Protein AF-A0A147FAL3-F1 (afdb_monomer_lite)

Structure (mmCIF, N/CA/C/O backbone):
data_AF-A0A147FAL3-F1
#
_entry.id   AF-A0A147FAL3-F1
#
loop_
_atom_site.group_PDB
_atom_site.id
_atom_site.type_symbol
_atom_site.label_atom_id
_atom_site.label_alt_id
_atom_site.label_comp_id
_atom_site.label_asym_id
_atom_site.label_entity_id
_atom_site.label_seq_id
_atom_site.pdbx_PDB_ins_code
_atom_site.Cartn_x
_atom_site.Cartn_y
_atom_site.Cartn_z
_atom_site.occupancy
_atom_site.B_iso_or_equiv
_atom_site.auth_seq_id
_atom_site.auth_comp_id
_atom_site.auth_asym_id
_atom_site.auth_atom_id
_atom_site.pdbx_PDB_model_num
ATOM 1 N N . MET A 1 1 ? 2.968 29.661 41.374 1.00 37.44 1 MET A N 1
ATOM 2 C CA . MET A 1 1 ? 2.189 28.438 41.659 1.00 37.44 1 MET A CA 1
ATOM 3 C C . MET A 1 1 ? 1.220 28.245 40.503 1.00 37.44 1 MET A C 1
ATOM 5 O O . MET A 1 1 ? 0.178 28.883 40.495 1.00 37.44 1 MET A O 1
ATOM 9 N N . SER A 1 2 ? 1.614 27.472 39.489 1.00 42.25 2 SER A N 1
ATOM 10 C CA . SER A 1 2 ? 0.770 27.148 38.329 1.00 42.25 2 SER A CA 1
ATOM 11 C C . SER A 1 2 ? 0.119 25.789 38.561 1.00 42.25 2 SER A C 1
ATOM 13 O O . SER A 1 2 ? 0.824 24.819 38.827 1.00 42.25 2 SER A O 1
ATOM 15 N N . GLY A 1 3 ? -1.213 25.738 38.516 1.00 45.78 3 GLY A N 1
ATOM 16 C CA . GLY A 1 3 ? -1.976 24.487 38.520 1.00 45.78 3 GLY A CA 1
ATOM 17 C C . GLY A 1 3 ? -1.937 23.784 37.153 1.00 45.78 3 GLY A C 1
ATOM 18 O O . GLY A 1 3 ? -1.545 24.408 36.164 1.00 45.78 3 GLY A O 1
ATOM 19 N N . PRO A 1 4 ? -2.323 22.498 37.081 1.00 49.12 4 PRO A N 1
ATOM 20 C CA . PRO A 1 4 ? -2.251 21.713 35.851 1.00 49.12 4 PRO A CA 1
ATOM 21 C C . PRO A 1 4 ? -3.389 22.080 34.877 1.00 49.12 4 PRO A C 1
ATOM 23 O O . PRO A 1 4 ? -4.494 22.398 35.328 1.00 49.12 4 PRO A O 1
ATOM 26 N N . PRO A 1 5 ? -3.171 22.020 33.549 1.00 47.59 5 PRO A N 1
ATOM 27 C CA . PRO A 1 5 ? -4.240 22.228 32.582 1.00 47.59 5 PRO A CA 1
ATOM 28 C C . PRO A 1 5 ? -5.211 21.039 32.559 1.00 47.59 5 PRO A C 1
ATOM 30 O O . PRO A 1 5 ? -4.826 19.870 32.587 1.00 47.59 5 PRO A O 1
ATOM 33 N N . CYS A 1 6 ? -6.496 21.382 32.530 1.00 42.94 6 CYS A N 1
ATOM 34 C CA . CYS A 1 6 ? -7.632 20.473 32.485 1.00 42.94 6 CYS A CA 1
ATOM 35 C C . CYS A 1 6 ? -7.632 19.622 31.205 1.00 42.94 6 CYS A C 1
ATOM 37 O O . CYS A 1 6 ? -7.430 20.137 30.108 1.00 42.94 6 CYS A O 1
ATOM 39 N N . ARG A 1 7 ? -7.926 18.325 31.359 1.00 42.19 7 ARG A N 1
ATOM 40 C CA . ARG A 1 7 ? -8.234 17.390 30.266 1.00 42.19 7 ARG A CA 1
ATOM 41 C C . ARG A 1 7 ? -9.482 17.872 29.517 1.00 42.19 7 ARG A C 1
ATOM 43 O O . ARG A 1 7 ? -10.534 18.019 30.135 1.00 42.19 7 ARG A O 1
ATOM 50 N N . GLN A 1 8 ? -9.379 18.092 28.208 1.00 48.28 8 GLN A N 1
ATOM 51 C CA . GLN A 1 8 ? -10.556 18.230 27.348 1.00 48.28 8 GLN A CA 1
ATOM 52 C C . GLN A 1 8 ? -11.118 16.834 27.022 1.00 48.28 8 GLN A C 1
ATOM 54 O O . GLN A 1 8 ? -10.337 15.938 26.702 1.00 48.28 8 GLN A O 1
ATOM 59 N N . PRO A 1 9 ? -12.440 16.615 27.120 1.00 45.94 9 PRO A N 1
ATOM 60 C CA . PRO A 1 9 ? -13.066 15.369 26.694 1.00 45.94 9 PRO A CA 1
ATOM 61 C C . PRO A 1 9 ? -13.186 15.290 25.164 1.00 45.94 9 PRO A C 1
ATOM 63 O O . PRO A 1 9 ? -13.422 16.292 24.490 1.00 45.94 9 PRO A O 1
ATOM 66 N N . VAL A 1 10 ? -13.038 14.072 24.641 1.00 45.69 10 VAL A N 1
ATOM 67 C CA . VAL A 1 10 ? -13.215 13.711 23.226 1.00 45.69 10 VAL A CA 1
ATOM 68 C C . VAL A 1 10 ? -14.693 13.899 22.824 1.00 45.69 10 VAL A C 1
ATOM 70 O O . VAL A 1 10 ? -15.567 13.536 23.616 1.00 45.69 10 VAL A O 1
ATOM 73 N N . PRO A 1 11 ? -15.012 14.456 21.637 1.00 40.62 11 PRO A N 1
ATOM 74 C CA . PRO A 1 11 ? -16.393 14.686 21.206 1.00 40.62 11 PRO A CA 1
ATOM 75 C C . PRO A 1 11 ? -17.197 13.384 21.061 1.00 40.62 11 PRO A C 1
ATOM 77 O O . PRO A 1 11 ? -16.812 12.466 20.341 1.00 40.62 11 PRO A O 1
ATOM 80 N N . THR A 1 12 ? -18.349 13.322 21.726 1.00 41.34 12 THR A N 1
ATOM 81 C CA . THR A 1 12 ? -19.216 12.142 21.899 1.00 41.34 12 THR A CA 1
ATOM 82 C C . THR A 1 12 ? -20.063 11.762 20.674 1.00 41.34 12 THR A C 1
ATOM 84 O O . THR A 1 12 ? -20.896 10.859 20.761 1.00 41.34 12 THR A O 1
ATOM 87 N N . ASP A 1 13 ? -19.877 12.416 19.527 1.00 42.59 13 ASP A N 1
ATOM 88 C CA . ASP A 1 13 ? -20.778 12.273 18.374 1.00 42.59 13 ASP A CA 1
ATOM 89 C C . ASP A 1 13 ? -20.509 11.034 17.495 1.00 42.59 13 ASP A C 1
ATOM 91 O O . ASP A 1 13 ? -21.301 10.732 16.602 1.00 42.59 13 ASP A O 1
ATOM 95 N N . LEU A 1 14 ? -19.467 10.243 17.786 1.00 39.78 14 LEU A N 1
ATOM 96 C CA . LEU A 1 14 ? -19.170 8.989 17.070 1.00 39.78 14 LEU A CA 1
ATOM 97 C C . LEU A 1 14 ? -19.828 7.734 17.678 1.00 39.78 14 LEU A C 1
ATOM 99 O O . LEU A 1 14 ? -19.883 6.695 17.027 1.00 39.78 14 LEU A O 1
ATOM 103 N N . LEU A 1 15 ? -20.397 7.812 18.887 1.00 40.00 15 LEU A N 1
ATOM 104 C CA . LEU A 1 15 ? -20.911 6.634 19.611 1.00 40.00 15 LEU A CA 1
ATOM 105 C C . LEU A 1 15 ? -22.407 6.341 19.389 1.00 40.00 15 LEU A C 1
ATOM 107 O O . LEU A 1 15 ? -22.933 5.376 19.935 1.00 40.00 15 LEU A O 1
ATOM 111 N N . ARG A 1 16 ? -23.128 7.141 18.589 1.00 38.47 16 ARG A N 1
ATOM 112 C CA . ARG A 1 16 ? -24.607 7.090 18.525 1.00 38.47 16 ARG A CA 1
ATOM 113 C C . ARG A 1 16 ? -25.205 6.314 17.338 1.00 38.47 16 ARG A C 1
ATOM 115 O O . ARG A 1 16 ? -26.412 6.378 17.123 1.00 38.47 16 ARG A O 1
ATOM 122 N N . ARG A 1 17 ? -24.411 5.573 16.557 1.00 38.06 17 ARG A N 1
ATOM 123 C CA . ARG A 1 17 ? -24.924 4.754 15.431 1.00 38.06 17 ARG A CA 1
ATOM 124 C C . ARG A 1 17 ? -24.872 3.236 15.645 1.00 38.06 17 ARG A C 1
ATOM 126 O O . ARG A 1 17 ? -25.283 2.507 14.752 1.00 38.06 17 ARG A O 1
ATOM 133 N N . ALA A 1 18 ? -24.447 2.761 16.817 1.00 35.47 18 ALA A N 1
ATOM 134 C CA . ALA A 1 18 ? -24.299 1.327 17.095 1.00 35.47 18 ALA A CA 1
ATOM 135 C C . ALA A 1 18 ? -25.574 0.616 17.611 1.00 35.47 18 ALA A C 1
ATOM 137 O O . ALA A 1 18 ? -25.603 -0.609 17.664 1.00 35.47 18 ALA A O 1
ATOM 138 N N . ASP A 1 19 ? -26.644 1.344 17.943 1.00 32.47 19 ASP A N 1
ATOM 139 C CA . ASP A 1 19 ? -27.854 0.774 18.559 1.00 32.47 19 ASP A CA 1
ATOM 140 C C . ASP A 1 19 ? -29.055 0.748 17.599 1.00 32.47 19 ASP A C 1
ATOM 142 O O . ASP A 1 19 ? -29.998 1.520 17.756 1.00 32.47 19 ASP A O 1
ATOM 146 N N . ALA A 1 20 ? -29.042 -0.135 16.594 1.00 32.31 20 ALA A N 1
ATOM 147 C CA . ALA A 1 20 ? -30.273 -0.676 15.994 1.00 32.31 20 ALA A CA 1
ATOM 148 C C . ALA A 1 20 ? -29.976 -1.761 14.946 1.00 32.31 20 ALA A C 1
ATOM 150 O O . ALA A 1 20 ? -29.688 -1.436 13.799 1.00 32.31 20 ALA A O 1
ATOM 151 N N . ALA A 1 21 ? -30.119 -3.037 15.328 1.00 32.16 21 ALA A N 1
ATOM 152 C CA . ALA A 1 21 ? -30.845 -4.080 14.576 1.00 32.16 21 ALA A CA 1
ATOM 153 C C . ALA A 1 21 ? -30.416 -5.485 15.035 1.00 32.16 21 ALA A C 1
ATOM 155 O O . ALA A 1 21 ? -29.628 -6.172 14.392 1.00 32.16 21 ALA A O 1
ATOM 156 N N . ALA A 1 22 ? -30.990 -5.940 16.146 1.00 32.53 22 ALA A N 1
ATOM 157 C CA . ALA A 1 22 ? -30.979 -7.342 16.532 1.00 32.53 22 ALA A CA 1
ATOM 158 C C . ALA A 1 22 ? -32.313 -7.987 16.131 1.00 32.53 22 ALA A C 1
ATOM 160 O O . ALA A 1 22 ? -33.289 -7.791 16.844 1.00 32.53 22 ALA A O 1
ATOM 161 N N . VAL A 1 23 ? -32.357 -8.769 15.042 1.00 32.28 23 VAL A N 1
ATOM 162 C CA . VAL A 1 23 ? -33.305 -9.894 14.862 1.00 32.28 23 VAL A CA 1
ATOM 163 C C . VAL A 1 23 ? -32.680 -10.943 13.925 1.00 32.28 23 VAL A C 1
ATOM 165 O O . VAL A 1 23 ? -32.473 -10.694 12.742 1.00 32.28 23 VAL A O 1
ATOM 168 N N . MET A 1 24 ? -32.402 -12.130 14.470 1.00 37.41 24 MET A N 1
ATOM 169 C CA . MET A 1 24 ? -32.007 -13.355 13.752 1.00 37.41 24 MET A CA 1
ATOM 170 C C . MET A 1 24 ? -33.227 -14.064 13.129 1.00 37.41 24 MET A C 1
ATOM 172 O O . MET A 1 24 ? -34.345 -13.905 13.623 1.00 37.41 24 MET A O 1
ATOM 176 N N . PRO A 1 25 ? -33.013 -14.970 12.155 1.00 34.16 25 PRO A N 1
ATOM 177 C CA . PRO A 1 25 ? -33.127 -16.386 12.516 1.00 34.16 25 PRO A CA 1
ATOM 178 C C . PRO A 1 25 ? -32.028 -17.298 11.939 1.00 34.16 25 PRO A C 1
ATOM 180 O O . PRO A 1 25 ? -31.402 -17.035 10.918 1.00 34.16 25 PRO A O 1
ATOM 183 N N . GLN A 1 26 ? -31.831 -18.408 12.654 1.00 35.19 26 GLN A N 1
ATOM 184 C CA . GLN A 1 26 ? -30.850 -19.471 12.433 1.00 35.19 26 GLN A CA 1
ATOM 185 C C . GLN A 1 26 ? -31.167 -20.327 11.195 1.00 35.19 26 GLN A C 1
ATOM 187 O O . GLN A 1 26 ? -32.328 -20.657 10.958 1.00 35.19 26 GLN A O 1
ATOM 192 N N . SER A 1 27 ? -30.134 -20.848 10.522 1.00 31.28 27 SER A N 1
ATOM 193 C CA . SER A 1 27 ? -30.222 -22.182 9.913 1.00 31.28 27 SER A CA 1
ATOM 194 C C . SER A 1 27 ? -28.868 -22.895 9.874 1.00 31.28 27 SER A C 1
ATOM 196 O O . SER A 1 27 ? -27.833 -22.310 9.565 1.00 31.28 27 SER A O 1
ATOM 198 N N . ARG A 1 28 ? -28.913 -24.175 10.253 1.00 36.97 28 ARG A N 1
ATOM 199 C CA . ARG A 1 28 ? -27.807 -25.129 10.400 1.00 36.97 28 ARG A CA 1
ATOM 200 C C . ARG A 1 28 ? -27.452 -25.753 9.048 1.00 36.97 28 ARG A C 1
ATOM 202 O O . ARG A 1 28 ? -28.347 -26.098 8.284 1.00 36.97 28 ARG A O 1
ATOM 209 N N . GLY A 1 29 ? -26.167 -26.015 8.818 1.00 29.78 29 GLY A N 1
ATOM 210 C CA . GLY A 1 29 ? -25.695 -26.797 7.675 1.00 29.78 29 GLY A CA 1
ATOM 211 C C . GLY A 1 29 ? -24.213 -27.134 7.789 1.00 29.78 29 GLY A C 1
ATOM 212 O O . GLY A 1 29 ? -23.361 -26.343 7.410 1.00 29.78 29 GLY A O 1
ATOM 213 N N . ASP A 1 30 ? -23.952 -28.304 8.361 1.00 32.75 30 ASP A N 1
ATOM 214 C CA . ASP A 1 30 ? -22.663 -28.971 8.541 1.00 32.75 30 ASP A CA 1
ATOM 215 C C . ASP A 1 30 ? -21.928 -29.220 7.206 1.00 32.75 30 ASP A C 1
ATOM 217 O O . ASP A 1 30 ? -22.547 -29.467 6.171 1.00 32.75 30 ASP A O 1
ATOM 221 N N . GLY A 1 31 ? -20.595 -29.163 7.227 1.00 28.88 31 GLY A N 1
ATOM 222 C CA . GLY A 1 31 ? -19.774 -29.259 6.018 1.00 28.88 31 GLY A CA 1
ATOM 223 C C . GLY A 1 31 ? -18.287 -29.012 6.244 1.00 28.88 31 GLY A C 1
ATOM 224 O O . GLY A 1 31 ? -17.648 -28.271 5.501 1.00 28.88 31 GLY A O 1
ATOM 225 N N . ARG A 1 32 ? -17.727 -29.627 7.287 1.00 39.56 32 ARG A N 1
ATOM 226 C CA . ARG A 1 32 ? -16.304 -29.599 7.649 1.00 39.56 32 ARG A CA 1
ATOM 227 C C . ARG A 1 32 ? -15.414 -30.094 6.493 1.00 39.56 32 ARG A C 1
ATOM 229 O O . ARG A 1 32 ? -15.090 -31.275 6.409 1.00 39.56 32 ARG A O 1
ATOM 236 N N . ARG A 1 33 ? -14.943 -29.190 5.628 1.00 32.00 33 ARG A N 1
ATOM 237 C CA . ARG A 1 33 ? -13.776 -29.416 4.757 1.00 32.00 33 ARG A CA 1
ATOM 238 C C . ARG A 1 33 ? -12.624 -28.547 5.238 1.00 32.00 33 ARG A C 1
ATOM 240 O O . ARG A 1 33 ? -12.529 -27.373 4.903 1.00 32.00 33 ARG A O 1
ATOM 247 N N . ARG A 1 34 ? -11.732 -29.165 6.017 1.00 34.72 34 ARG A N 1
ATOM 248 C CA . ARG A 1 34 ? -10.379 -28.660 6.269 1.00 34.72 34 ARG A CA 1
ATOM 249 C C . ARG A 1 34 ? -9.674 -28.517 4.916 1.00 34.72 34 ARG A C 1
ATOM 251 O O . ARG A 1 34 ? -9.207 -29.516 4.369 1.00 34.72 34 ARG A O 1
ATOM 258 N N . ARG A 1 35 ? -9.632 -27.306 4.353 1.00 30.72 35 ARG A N 1
ATOM 259 C CA . ARG A 1 35 ? -8.620 -26.986 3.343 1.00 30.72 35 ARG A CA 1
ATOM 260 C C . ARG A 1 35 ? -7.293 -26.871 4.074 1.00 30.72 35 ARG A C 1
ATOM 262 O O . ARG A 1 35 ? -7.197 -26.184 5.086 1.00 30.72 35 ARG A O 1
ATOM 269 N N . ARG A 1 36 ? -6.324 -27.639 3.586 1.00 27.97 36 ARG A N 1
ATOM 270 C CA . ARG A 1 36 ? -4.923 -27.542 3.972 1.00 27.97 36 ARG A CA 1
ATOM 271 C C . ARG A 1 36 ? -4.484 -26.096 3.756 1.00 27.97 36 ARG A C 1
ATOM 273 O O . ARG A 1 36 ? -4.706 -25.558 2.676 1.00 27.97 36 ARG A O 1
ATOM 280 N N . ILE A 1 37 ? -3.928 -25.495 4.799 1.00 37.22 37 ILE A N 1
ATOM 281 C CA . ILE A 1 37 ? -3.084 -24.315 4.676 1.00 37.22 37 ILE A CA 1
ATOM 282 C C . ILE A 1 37 ? -1.749 -24.885 4.203 1.00 37.22 37 ILE A C 1
ATOM 284 O O . ILE A 1 37 ? -1.068 -25.568 4.969 1.00 37.22 37 ILE A O 1
ATOM 288 N N . ASP A 1 38 ? -1.472 -24.757 2.908 1.00 35.03 38 ASP A N 1
ATOM 289 C CA . ASP A 1 38 ? -0.139 -25.030 2.382 1.00 35.03 38 ASP A CA 1
ATOM 290 C C . ASP A 1 38 ? 0.802 -23.956 2.938 1.00 35.03 38 ASP A C 1
ATOM 292 O O . ASP A 1 38 ? 0.487 -22.767 2.909 1.00 35.03 38 ASP A O 1
ATOM 296 N N . GLY A 1 39 ? 1.919 -24.408 3.510 1.00 36.88 39 GLY A N 1
ATOM 297 C CA . GLY A 1 39 ? 2.937 -23.567 4.124 1.00 36.88 39 GLY A CA 1
ATOM 298 C C . GLY A 1 39 ? 3.644 -22.698 3.091 1.00 36.88 39 GLY A C 1
ATOM 299 O O . GLY A 1 39 ? 4.605 -23.136 2.461 1.00 36.88 39 GLY A O 1
ATOM 300 N N . GLY A 1 40 ? 3.160 -21.468 2.949 1.00 27.25 40 GLY A N 1
ATOM 301 C CA . GLY A 1 40 ? 3.946 -20.342 2.469 1.00 27.25 40 GLY A CA 1
ATOM 302 C C . GLY A 1 40 ? 4.757 -19.764 3.624 1.00 27.25 40 GLY A C 1
ATOM 303 O O . GLY A 1 40 ? 4.343 -19.845 4.778 1.00 27.25 40 GLY A O 1
ATOM 304 N N . VAL A 1 41 ? 5.932 -19.233 3.302 1.00 32.34 41 VAL A N 1
ATOM 305 C CA . VAL A 1 41 ? 6.763 -18.397 4.177 1.00 32.34 41 VAL A CA 1
ATOM 306 C C . VAL A 1 41 ? 5.863 -17.440 4.969 1.00 32.34 41 VAL A C 1
ATOM 308 O O . VAL A 1 41 ? 4.984 -16.831 4.364 1.00 32.34 41 VAL A O 1
ATOM 311 N N . GLU A 1 42 ? 6.049 -17.347 6.293 1.00 32.09 42 GLU A N 1
ATOM 312 C CA . GLU A 1 42 ? 5.351 -16.361 7.133 1.00 32.09 42 GLU A CA 1
ATOM 313 C C . GLU A 1 42 ? 5.445 -14.997 6.431 1.00 32.09 42 GLU A C 1
ATOM 315 O O . GLU A 1 42 ? 6.567 -14.514 6.236 1.00 32.09 42 GLU A O 1
ATOM 320 N N . PRO A 1 43 ? 4.328 -14.409 5.961 1.00 39.59 43 PRO A N 1
ATOM 321 C CA . PRO A 1 43 ? 4.387 -13.089 5.367 1.00 39.59 43 PRO A CA 1
ATOM 322 C C . PRO A 1 43 ? 4.916 -12.164 6.455 1.00 39.59 43 PRO A C 1
ATOM 324 O O . PRO A 1 43 ? 4.342 -12.113 7.541 1.00 39.59 43 PRO A O 1
ATOM 327 N N . ASP A 1 44 ? 6.035 -11.498 6.168 1.00 52.22 44 ASP A N 1
ATOM 328 C CA . ASP A 1 44 ? 6.611 -10.439 6.993 1.00 52.22 44 ASP A CA 1
ATOM 329 C C . ASP A 1 44 ? 5.460 -9.591 7.554 1.00 52.22 44 ASP A C 1
ATOM 331 O O . ASP A 1 44 ? 4.692 -9.003 6.783 1.00 52.22 44 ASP A O 1
ATOM 335 N N . VAL A 1 45 ? 5.237 -9.691 8.870 1.00 61.97 45 VAL A N 1
ATOM 336 C CA . VAL A 1 45 ? 3.977 -9.289 9.505 1.00 61.97 45 VAL A CA 1
ATOM 337 C C . VAL A 1 45 ? 3.773 -7.806 9.236 1.00 61.97 45 VAL A C 1
ATOM 339 O O . VAL A 1 45 ? 4.539 -6.969 9.713 1.00 61.97 45 VAL A O 1
ATOM 342 N N . LEU A 1 46 ? 2.745 -7.479 8.450 1.00 79.31 46 LEU A N 1
ATOM 343 C CA . LEU A 1 46 ? 2.385 -6.094 8.186 1.00 79.31 46 LEU A CA 1
ATOM 344 C C . LEU A 1 46 ? 2.090 -5.413 9.516 1.00 79.31 46 LEU A C 1
ATOM 346 O O . LEU A 1 46 ? 1.171 -5.808 10.228 1.00 79.31 46 LEU A O 1
ATOM 350 N N . ASN A 1 47 ? 2.851 -4.372 9.840 1.00 90.69 47 ASN A N 1
ATOM 351 C CA . ASN A 1 47 ? 2.476 -3.507 10.948 1.00 90.69 47 ASN A CA 1
ATOM 352 C C . ASN A 1 47 ? 1.261 -2.649 10.552 1.00 90.69 47 ASN A C 1
ATOM 354 O O . ASN A 1 47 ? 0.945 -2.480 9.370 1.00 90.69 47 ASN A O 1
ATOM 358 N N . MET A 1 48 ? 0.592 -2.072 11.550 1.00 92.69 48 MET A N 1
ATOM 359 C CA . MET A 1 48 ? -0.624 -1.287 11.333 1.00 92.69 48 MET A CA 1
ATOM 360 C C . MET A 1 48 ? -0.417 -0.107 10.366 1.00 92.69 48 MET A C 1
ATOM 362 O O . MET A 1 48 ? -1.306 0.176 9.562 1.00 92.69 48 MET A O 1
ATOM 366 N N . ARG A 1 49 ? 0.754 0.553 10.374 1.00 95.31 49 ARG A N 1
ATOM 367 C CA . ARG A 1 49 ? 1.045 1.663 9.446 1.00 95.31 49 ARG A CA 1
ATOM 368 C C . ARG A 1 49 ? 1.074 1.181 7.999 1.00 95.31 49 ARG A C 1
ATOM 370 O O . ARG A 1 49 ? 0.418 1.757 7.135 1.00 95.31 49 ARG A O 1
ATOM 377 N N . GLU A 1 50 ? 1.808 0.104 7.742 1.00 95.81 50 GLU A N 1
ATOM 378 C CA . GLU A 1 50 ? 1.949 -0.481 6.410 1.00 95.81 50 GLU A CA 1
ATOM 379 C C . GLU A 1 50 ? 0.631 -1.071 5.907 1.00 95.81 50 GLU A C 1
ATOM 381 O O . GLU A 1 50 ? 0.290 -0.873 4.746 1.00 95.81 50 GLU A O 1
ATOM 386 N N . ALA A 1 51 ? -0.150 -1.724 6.772 1.00 95.50 51 ALA A N 1
ATOM 387 C CA . ALA A 1 51 ? -1.477 -2.223 6.421 1.00 95.50 51 ALA A CA 1
ATOM 388 C C . ALA A 1 51 ? -2.445 -1.081 6.060 1.00 95.50 51 ALA A C 1
ATOM 390 O O . ALA A 1 51 ? -3.173 -1.169 5.069 1.00 95.50 51 ALA A O 1
ATOM 391 N N . THR A 1 52 ? -2.407 0.019 6.817 1.00 95.69 52 THR A N 1
ATOM 392 C CA . THR A 1 52 ? -3.224 1.214 6.554 1.00 95.69 52 THR A CA 1
ATOM 393 C C . THR A 1 52 ? -2.838 1.879 5.233 1.00 95.69 52 THR A C 1
ATOM 395 O O . THR A 1 52 ? -3.705 2.232 4.435 1.00 95.69 52 THR A O 1
ATOM 398 N N . ALA A 1 53 ? -1.540 2.004 4.954 1.00 96.19 53 ALA A N 1
ATOM 399 C CA . ALA A 1 53 ? -1.056 2.529 3.683 1.00 96.19 53 ALA A CA 1
ATOM 400 C C . ALA A 1 53 ? -1.414 1.609 2.504 1.00 96.19 53 ALA A C 1
ATOM 402 O O . ALA A 1 53 ? -1.952 2.053 1.490 1.00 96.19 53 ALA A O 1
ATOM 403 N N . ALA A 1 54 ? -1.199 0.303 2.662 1.00 96.19 54 ALA A N 1
ATOM 404 C CA . ALA A 1 54 ? -1.549 -0.711 1.677 1.00 96.19 54 ALA A CA 1
ATOM 405 C C . ALA A 1 54 ? -3.047 -0.693 1.324 1.00 96.19 54 ALA A C 1
ATOM 407 O O . ALA A 1 54 ? -3.404 -0.930 0.168 1.00 96.19 54 ALA A O 1
ATOM 408 N N . LEU A 1 55 ? -3.925 -0.383 2.283 1.00 96.12 55 LEU A N 1
ATOM 409 C CA . LEU A 1 55 ? -5.363 -0.250 2.051 1.00 96.12 55 LEU A CA 1
ATOM 410 C C . LEU A 1 55 ? -5.679 0.896 1.085 1.00 96.12 55 LEU A C 1
ATOM 412 O O . LEU A 1 55 ? -6.466 0.714 0.155 1.00 96.12 55 LEU A O 1
ATOM 416 N N . LEU A 1 56 ? -5.061 2.064 1.284 1.00 95.31 56 LEU A N 1
ATOM 417 C CA . LEU A 1 56 ? -5.291 3.241 0.438 1.00 95.31 56 LEU A CA 1
ATOM 418 C C . LEU A 1 56 ? -4.853 3.013 -1.012 1.00 95.31 56 LEU A C 1
ATOM 420 O O . LEU A 1 56 ? -5.463 3.555 -1.932 1.00 95.31 56 LEU A O 1
ATOM 424 N N . PHE A 1 57 ? -3.855 2.154 -1.216 1.00 95.50 57 PHE A N 1
ATOM 425 C CA . PHE A 1 57 ? -3.348 1.788 -2.537 1.00 95.50 57 PHE A CA 1
ATOM 426 C C . PHE A 1 57 ? -3.942 0.473 -3.085 1.00 95.50 57 PHE A C 1
ATOM 428 O O . PHE A 1 57 ? -3.511 -0.029 -4.128 1.00 95.50 57 PHE A O 1
ATOM 435 N N . GLY A 1 58 ? -4.948 -0.094 -2.408 1.00 94.69 58 GLY A N 1
ATOM 436 C CA . GLY A 1 58 ? -5.677 -1.282 -2.861 1.00 94.69 58 GLY A CA 1
ATOM 437 C C . GLY A 1 58 ? -4.868 -2.584 -2.841 1.00 94.69 58 GLY A C 1
ATOM 438 O O . GLY A 1 58 ? -5.228 -3.537 -3.530 1.00 94.69 58 GLY A O 1
ATOM 439 N N . LEU A 1 59 ? -3.775 -2.637 -2.076 1.00 95.06 59 LEU A N 1
ATOM 440 C CA . LEU A 1 59 ? -2.979 -3.851 -1.863 1.00 95.06 59 LEU A CA 1
ATOM 441 C C . LEU A 1 59 ? -3.637 -4.808 -0.867 1.00 95.06 59 LEU A C 1
ATOM 443 O O . LEU A 1 59 ? -3.413 -6.019 -0.930 1.00 95.06 59 LEU A O 1
ATOM 447 N N . VAL A 1 60 ? -4.418 -4.271 0.065 1.00 95.19 60 VAL A N 1
ATOM 448 C CA . VAL A 1 60 ? -5.198 -5.033 1.042 1.00 95.19 60 VAL A CA 1
ATOM 449 C C . VAL A 1 60 ? -6.630 -4.523 1.073 1.00 95.19 60 VAL A C 1
ATOM 451 O O . VAL A 1 60 ? -6.939 -3.435 0.585 1.00 95.19 60 VAL A O 1
ATOM 454 N N . THR A 1 61 ? -7.514 -5.330 1.638 1.00 94.38 61 THR A N 1
ATOM 455 C CA . THR A 1 61 ? -8.923 -4.992 1.817 1.00 94.38 61 THR A CA 1
ATOM 456 C C . THR A 1 61 ? -9.177 -4.423 3.216 1.00 94.38 61 THR A C 1
ATOM 458 O O . THR A 1 61 ? -8.404 -4.702 4.135 1.00 94.38 61 THR A O 1
ATOM 461 N N . PRO A 1 62 ? -10.289 -3.690 3.432 1.00 96.25 62 PRO A N 1
ATOM 462 C CA . PRO A 1 62 ? -10.730 -3.292 4.773 1.00 96.25 62 PRO A CA 1
ATOM 463 C C . PRO A 1 62 ? -10.728 -4.459 5.770 1.00 96.25 62 PRO A C 1
ATOM 465 O O . PRO A 1 62 ? -10.279 -4.325 6.905 1.00 96.25 62 PRO A O 1
ATOM 468 N N . ARG A 1 63 ? -11.160 -5.640 5.313 1.00 94.56 63 ARG A N 1
ATOM 469 C CA . ARG A 1 63 ? -11.222 -6.860 6.121 1.00 94.56 63 ARG A CA 1
ATOM 470 C C . ARG A 1 63 ? -9.855 -7.318 6.625 1.00 94.56 63 ARG A C 1
ATOM 472 O O . ARG A 1 63 ? -9.783 -7.818 7.742 1.00 94.56 63 ARG A O 1
ATOM 479 N N . ASP A 1 64 ? -8.805 -7.162 5.826 1.00 94.06 64 ASP A N 1
ATOM 480 C CA . ASP A 1 64 ? -7.455 -7.581 6.213 1.00 94.06 64 ASP A CA 1
ATOM 481 C C . ASP A 1 64 ? -6.917 -6.699 7.349 1.00 94.06 64 ASP A C 1
ATOM 483 O O . ASP A 1 64 ? -6.341 -7.210 8.305 1.00 94.06 64 ASP A O 1
ATOM 487 N N . VAL A 1 65 ? -7.179 -5.388 7.298 1.00 95.88 65 VAL A N 1
ATOM 488 C CA . VAL A 1 65 ? -6.779 -4.443 8.357 1.00 95.88 65 VAL A CA 1
ATOM 489 C C . VAL A 1 65 ? -7.584 -4.674 9.642 1.00 95.88 65 VAL A C 1
ATOM 491 O O . VAL A 1 65 ? -7.019 -4.663 10.733 1.00 95.88 65 VAL A O 1
ATOM 494 N N . ILE A 1 66 ? -8.888 -4.951 9.527 1.00 95.88 66 ILE A N 1
ATOM 495 C CA . ILE A 1 66 ? -9.742 -5.304 10.676 1.00 95.88 66 ILE A CA 1
ATOM 496 C C . ILE A 1 66 ? -9.251 -6.599 11.339 1.00 95.88 66 ILE A C 1
ATOM 498 O O . ILE A 1 66 ? -9.175 -6.676 12.565 1.00 95.88 66 ILE A O 1
ATOM 502 N N . ALA A 1 67 ? -8.891 -7.611 10.542 1.00 94.25 67 ALA A N 1
ATOM 503 C CA . ALA A 1 67 ? -8.331 -8.858 11.057 1.00 94.25 67 ALA A CA 1
ATOM 504 C C . ALA A 1 67 ? -6.996 -8.620 11.778 1.00 94.25 67 ALA A C 1
ATOM 506 O O . ALA A 1 67 ? -6.830 -9.080 12.904 1.00 94.25 67 ALA A O 1
ATOM 507 N N . LEU A 1 68 ? -6.104 -7.818 11.189 1.00 95.25 68 LEU A N 1
ATOM 508 C CA . LEU A 1 68 ? -4.839 -7.436 11.815 1.00 95.25 68 LEU A CA 1
ATOM 509 C C . LEU A 1 68 ? -5.055 -6.719 13.158 1.00 95.25 68 LEU A C 1
ATOM 511 O O . LEU A 1 68 ? -4.360 -7.000 14.131 1.00 95.25 68 LEU A O 1
ATOM 515 N N . ALA A 1 69 ? -6.038 -5.820 13.248 1.00 95.81 69 ALA A N 1
ATOM 516 C CA . ALA A 1 69 ? -6.382 -5.159 14.506 1.00 95.81 69 ALA A CA 1
ATOM 517 C C . ALA A 1 69 ? -6.845 -6.156 15.582 1.00 95.81 69 ALA A C 1
ATOM 519 O O . ALA A 1 69 ? -6.443 -6.044 16.740 1.00 95.81 69 ALA A O 1
ATOM 520 N N . ALA A 1 70 ? -7.651 -7.152 15.203 1.00 95.31 70 ALA A N 1
ATOM 521 C CA . ALA A 1 70 ? -8.072 -8.214 16.112 1.00 95.31 70 ALA A CA 1
ATOM 522 C C . ALA A 1 70 ? -6.890 -9.081 16.580 1.00 95.31 70 ALA A C 1
ATOM 524 O O . ALA A 1 70 ? -6.832 -9.442 17.756 1.00 95.31 70 ALA A O 1
ATOM 525 N N . ASP A 1 71 ? -5.934 -9.366 15.693 1.00 94.50 71 ASP A N 1
ATOM 526 C CA . ASP A 1 71 ? -4.714 -10.096 16.041 1.00 94.50 71 ASP A CA 1
ATOM 527 C C . ASP A 1 71 ? -3.854 -9.300 17.036 1.00 94.50 71 ASP A C 1
ATOM 529 O O . ASP A 1 71 ? -3.428 -9.858 18.047 1.00 94.50 71 ASP A O 1
ATOM 533 N N . HIS A 1 72 ? -3.688 -7.986 16.837 1.00 93.38 72 HIS A N 1
ATOM 534 C CA . HIS A 1 72 ? -3.002 -7.119 17.803 1.00 93.38 72 HIS A CA 1
ATOM 535 C C . HIS A 1 72 ? -3.644 -7.198 19.201 1.00 93.38 72 HIS A C 1
ATOM 537 O O . HIS A 1 72 ? -2.939 -7.453 20.183 1.00 93.38 72 HIS A O 1
ATOM 543 N N . LEU A 1 73 ? -4.977 -7.095 19.293 1.00 94.88 73 LEU A N 1
ATOM 544 C CA . LEU A 1 73 ? -5.705 -7.256 20.562 1.00 94.88 73 LEU A CA 1
ATOM 545 C C . LEU A 1 73 ? -5.486 -8.640 21.187 1.00 94.88 73 LEU A C 1
ATOM 547 O O . LEU A 1 73 ? -5.285 -8.762 22.395 1.00 94.88 73 LEU A O 1
ATOM 551 N N . ALA A 1 74 ? -5.494 -9.700 20.374 1.00 94.38 74 ALA A N 1
ATOM 552 C CA . ALA A 1 74 ? -5.264 -11.064 20.844 1.00 94.38 74 ALA A CA 1
ATOM 553 C C . ALA A 1 74 ? -3.832 -11.277 21.369 1.00 94.38 74 ALA A C 1
ATOM 555 O O . ALA A 1 74 ? -3.624 -12.091 22.271 1.00 94.38 74 ALA A O 1
ATOM 556 N N . THR A 1 75 ? -2.857 -10.537 20.833 1.00 92.00 75 THR A N 1
ATOM 557 C CA . THR A 1 75 ? -1.459 -10.553 21.294 1.00 92.00 75 THR A CA 1
ATOM 558 C C . THR A 1 75 ? -1.190 -9.667 22.514 1.00 92.00 75 THR A C 1
ATOM 560 O O . THR A 1 75 ? -0.101 -9.740 23.082 1.00 92.00 75 THR A O 1
ATOM 563 N N . GLY A 1 76 ? -2.186 -8.900 22.971 1.00 91.31 76 GLY A N 1
ATOM 564 C CA . GLY A 1 76 ? -2.118 -8.100 24.195 1.00 91.31 76 GLY A CA 1
ATOM 565 C C . GLY A 1 76 ? -1.868 -6.606 23.988 1.00 91.31 76 GLY A C 1
ATOM 566 O O . GLY A 1 76 ? -1.726 -5.900 24.987 1.00 91.31 76 GLY A O 1
ATOM 567 N N . ASP A 1 77 ? -1.843 -6.117 22.742 1.00 90.81 77 ASP A N 1
ATOM 568 C CA . ASP A 1 77 ? -1.994 -4.681 22.495 1.00 90.81 77 ASP A CA 1
ATOM 569 C C . ASP A 1 77 ? -3.409 -4.258 22.935 1.00 90.81 77 ASP A C 1
ATOM 571 O O . ASP A 1 77 ? -4.371 -5.002 22.759 1.00 90.81 77 ASP A O 1
ATOM 575 N N . ASP A 1 78 ? -3.553 -3.069 23.516 1.00 88.56 78 ASP A N 1
ATOM 576 C CA . ASP A 1 78 ? -4.845 -2.546 23.975 1.00 88.56 78 ASP A CA 1
ATOM 577 C C . ASP A 1 78 ? -4.984 -1.071 23.580 1.00 88.56 78 ASP A C 1
ATOM 579 O O . ASP A 1 78 ? -3.995 -0.365 23.369 1.00 88.56 78 ASP A O 1
ATOM 583 N N . GLY A 1 79 ? -6.222 -0.616 23.443 1.00 94.06 79 GLY A N 1
ATOM 584 C CA . GLY A 1 79 ? -6.556 0.742 23.037 1.00 94.06 79 GLY A CA 1
ATOM 585 C C . GLY A 1 79 ? -7.985 0.831 22.525 1.00 94.06 79 GLY A C 1
ATOM 586 O O . GLY A 1 79 ? -8.454 -0.035 21.782 1.00 94.06 79 GLY A O 1
ATOM 587 N N . ALA A 1 80 ? -8.688 1.899 22.895 1.00 96.94 80 ALA A N 1
ATOM 588 C CA . ALA A 1 80 ? -10.091 2.079 22.534 1.00 96.94 80 ALA A CA 1
ATOM 589 C C . ALA A 1 80 ? -10.276 2.157 21.010 1.00 96.94 80 ALA A C 1
ATOM 591 O O . ALA A 1 80 ? -11.228 1.591 20.469 1.00 96.94 80 ALA A O 1
ATOM 592 N N . SER A 1 81 ? -9.345 2.808 20.312 1.00 96.69 81 SER A N 1
ATOM 593 C CA . SER A 1 81 ? -9.386 2.954 18.854 1.00 96.69 81 SER A CA 1
ATOM 594 C C . SER A 1 81 ? -9.051 1.643 18.138 1.00 96.69 81 SER A C 1
ATOM 596 O O . SER A 1 81 ? -9.678 1.314 17.134 1.00 96.69 81 SER A O 1
ATOM 598 N N . LEU A 1 82 ? -8.116 0.855 18.683 1.00 96.31 82 LEU A N 1
ATOM 599 C CA . LEU A 1 82 ? -7.769 -0.468 18.155 1.00 96.31 82 LEU A CA 1
ATOM 600 C C . LEU A 1 82 ? -8.931 -1.459 18.336 1.00 96.31 82 LEU A C 1
ATOM 602 O O . LEU A 1 82 ? -9.277 -2.186 17.406 1.00 96.31 82 LEU A O 1
ATOM 606 N N . ALA A 1 83 ? -9.584 -1.434 19.501 1.00 97.69 83 ALA A N 1
ATOM 607 C CA . ALA A 1 83 ? -10.797 -2.202 19.767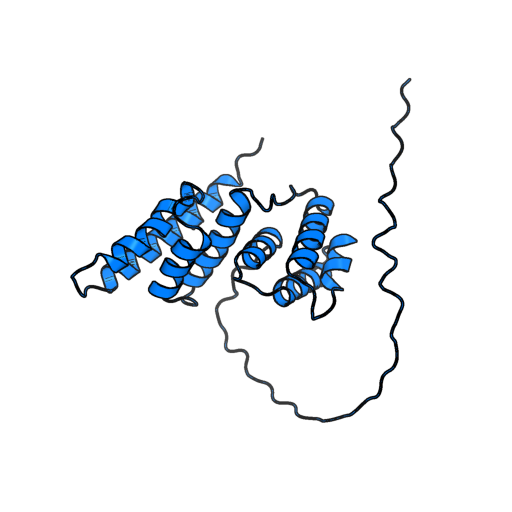 1.00 97.69 83 ALA A CA 1
ATOM 608 C C . ALA A 1 83 ? -11.945 -1.812 18.824 1.00 97.69 83 ALA A C 1
ATOM 610 O O . ALA A 1 83 ? -12.622 -2.688 18.287 1.00 97.69 83 ALA A O 1
ATOM 611 N N . ALA A 1 84 ? -12.140 -0.513 18.575 1.00 97.75 84 ALA A N 1
ATOM 612 C CA . ALA A 1 84 ? -13.138 -0.032 17.622 1.00 97.75 84 ALA A CA 1
ATOM 613 C C . ALA A 1 84 ? -12.836 -0.492 16.186 1.00 97.75 84 ALA A C 1
ATOM 615 O O . ALA A 1 84 ? -13.744 -0.941 15.489 1.00 97.75 84 ALA A O 1
ATOM 616 N N . LEU A 1 85 ? -11.568 -0.432 15.765 1.00 97.12 85 LEU A N 1
ATOM 617 C CA . LEU A 1 85 ? -11.116 -0.909 14.458 1.00 97.12 85 LEU A CA 1
ATOM 618 C C . LEU A 1 85 ? -11.383 -2.411 14.281 1.00 97.12 85 LEU A C 1
ATOM 620 O O . LEU A 1 85 ? -11.953 -2.817 13.272 1.00 97.12 85 LEU A O 1
ATOM 624 N N . ALA A 1 86 ? -11.038 -3.230 15.276 1.00 97.06 86 ALA A N 1
ATOM 625 C CA . ALA A 1 86 ? -11.280 -4.674 15.252 1.00 97.06 86 ALA A CA 1
ATOM 626 C C . ALA A 1 86 ? -12.776 -5.040 15.282 1.00 97.06 86 ALA A C 1
ATOM 628 O O . ALA A 1 86 ? -13.170 -6.109 14.815 1.00 97.06 86 ALA A O 1
ATOM 629 N N . ALA A 1 87 ? -13.614 -4.159 15.834 1.00 97.12 87 ALA A N 1
ATOM 630 C CA . ALA A 1 87 ? -15.061 -4.331 15.923 1.00 97.12 87 ALA A CA 1
ATOM 631 C C . ALA A 1 87 ? -15.829 -3.749 14.724 1.00 97.12 87 ALA A C 1
ATOM 633 O O . ALA A 1 87 ? -17.065 -3.770 14.730 1.00 97.12 87 ALA A O 1
ATOM 634 N N . LEU A 1 88 ? -15.136 -3.218 13.708 1.00 94.75 88 LEU A N 1
ATOM 635 C CA . LEU A 1 88 ? -15.796 -2.687 12.522 1.00 94.75 88 LEU A CA 1
ATOM 636 C C . LEU A 1 88 ? -16.631 -3.753 11.802 1.00 94.75 88 LEU A C 1
ATOM 638 O O . LEU A 1 88 ? -16.348 -4.952 11.795 1.00 94.75 88 LEU A O 1
ATOM 642 N N . TYR A 1 89 ? -17.691 -3.268 11.169 1.00 89.12 89 TYR A N 1
ATOM 643 C CA . TYR A 1 89 ? -18.634 -4.069 10.409 1.00 89.12 89 TYR A CA 1
ATOM 644 C C . TYR A 1 89 ? -18.030 -4.552 9.076 1.00 89.12 89 TYR A C 1
ATOM 646 O O . TYR A 1 89 ? -17.062 -3.995 8.562 1.00 89.12 89 TYR A O 1
ATOM 654 N N . ALA A 1 90 ? -18.599 -5.620 8.507 1.00 82.81 90 ALA A N 1
ATOM 655 C CA . ALA A 1 90 ? -18.002 -6.341 7.376 1.00 82.81 90 ALA A CA 1
ATOM 656 C C . ALA A 1 90 ? -17.909 -5.526 6.071 1.00 82.81 90 ALA A C 1
ATOM 658 O O . ALA A 1 90 ? -17.062 -5.824 5.231 1.00 82.81 90 ALA A O 1
ATOM 659 N N . ASP A 1 91 ? -18.781 -4.535 5.894 1.00 87.12 91 ASP A N 1
ATOM 660 C CA . ASP A 1 91 ? -18.835 -3.622 4.749 1.00 87.12 91 ASP A CA 1
ATOM 661 C C . ASP A 1 91 ? -1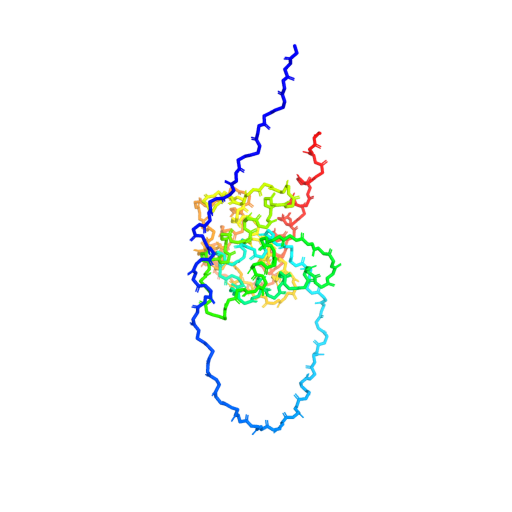8.239 -2.233 5.042 1.00 87.12 91 ASP A C 1
ATOM 663 O O . ASP A 1 91 ? -18.535 -1.276 4.327 1.00 87.12 91 ASP A O 1
ATOM 667 N N . ALA A 1 92 ? -17.384 -2.116 6.066 1.00 92.88 92 ALA A N 1
ATOM 668 C CA . ALA A 1 92 ? -16.683 -0.873 6.378 1.00 92.88 92 ALA A CA 1
ATOM 669 C C . ALA A 1 92 ? -15.908 -0.336 5.172 1.00 92.88 92 ALA A C 1
ATOM 671 O O . ALA A 1 92 ? -15.252 -1.079 4.432 1.00 92.88 92 ALA A O 1
ATOM 672 N N . THR A 1 93 ? -15.984 0.978 4.976 1.00 94.50 93 THR A N 1
ATOM 673 C CA . THR A 1 93 ? -15.293 1.627 3.865 1.00 94.50 93 THR A CA 1
ATOM 674 C C . THR A 1 93 ? -13.807 1.777 4.177 1.00 94.50 93 THR A C 1
ATOM 676 O O . THR A 1 93 ? -13.394 1.817 5.337 1.00 94.50 93 THR A O 1
ATOM 679 N N . SER A 1 94 ? -12.976 1.935 3.142 1.00 94.12 94 SER A N 1
ATOM 680 C CA . SER A 1 94 ? -11.552 2.224 3.350 1.00 94.12 94 SER A CA 1
ATOM 681 C C . SER A 1 94 ? -11.316 3.525 4.125 1.00 94.12 94 SER A C 1
ATOM 683 O O . SER A 1 94 ? -10.286 3.651 4.775 1.00 94.12 94 SER A O 1
ATOM 685 N N . ALA A 1 95 ? -12.254 4.480 4.073 1.00 93.25 95 ALA A N 1
ATOM 686 C CA . ALA A 1 95 ? -12.180 5.710 4.856 1.00 93.25 95 ALA A CA 1
ATOM 687 C C . ALA A 1 95 ? -12.402 5.439 6.353 1.00 93.25 95 ALA A C 1
ATOM 689 O O . ALA A 1 95 ? -11.584 5.865 7.158 1.00 93.25 95 ALA A O 1
ATOM 690 N N . ASP A 1 96 ? -13.426 4.653 6.713 1.00 95.00 96 ASP A N 1
ATOM 691 C CA . ASP A 1 96 ? -13.685 4.289 8.116 1.00 95.00 96 ASP A CA 1
ATOM 692 C C . ASP A 1 96 ? -12.490 3.549 8.730 1.00 95.00 96 ASP A C 1
ATOM 694 O O . ASP A 1 96 ? -12.060 3.834 9.848 1.00 95.00 96 ASP A O 1
ATOM 698 N N . VAL A 1 97 ? -11.929 2.602 7.970 1.00 96.25 97 VAL A N 1
ATOM 699 C CA . VAL A 1 97 ? -10.755 1.839 8.400 1.00 96.25 97 VAL A CA 1
ATOM 700 C C . VAL A 1 97 ? -9.531 2.743 8.526 1.00 96.25 97 VAL A C 1
ATOM 702 O O . VAL A 1 97 ? -8.799 2.617 9.505 1.00 96.25 97 VAL A O 1
ATOM 705 N N . PHE A 1 98 ? -9.305 3.667 7.587 1.00 95.44 98 PHE A N 1
ATOM 706 C CA . PHE A 1 98 ? -8.185 4.608 7.654 1.00 95.44 98 PHE A CA 1
ATOM 707 C C . PHE A 1 98 ? -8.269 5.525 8.880 1.00 95.44 98 PHE A C 1
ATOM 709 O O . PHE A 1 98 ? -7.276 5.682 9.594 1.00 95.44 98 PHE A O 1
ATOM 716 N N . ASP A 1 99 ? -9.446 6.091 9.151 1.00 94.44 99 ASP A N 1
ATOM 717 C CA . ASP A 1 99 ? -9.656 7.008 10.272 1.00 94.44 99 ASP A CA 1
ATOM 718 C C . ASP A 1 99 ? -9.416 6.300 11.614 1.00 94.44 99 ASP A C 1
ATOM 720 O O . ASP A 1 99 ? -8.677 6.805 12.464 1.00 94.44 99 ASP A O 1
ATOM 724 N N . LEU A 1 100 ? -9.969 5.094 11.796 1.00 96.00 100 LEU A N 1
ATOM 725 C CA . LEU A 1 100 ? -9.765 4.320 13.025 1.00 96.00 100 LEU A CA 1
ATOM 726 C C . LEU A 1 100 ? -8.340 3.779 13.164 1.00 96.00 100 LEU A C 1
ATOM 728 O O . LEU A 1 100 ? -7.804 3.773 14.272 1.00 96.00 100 LEU A O 1
ATOM 732 N N . SER A 1 101 ? -7.701 3.374 12.064 1.00 95.50 101 SER A N 1
ATOM 733 C CA . SER A 1 101 ? -6.292 2.965 12.097 1.00 95.50 101 SER A CA 1
ATOM 734 C C . SER A 1 101 ? -5.397 4.139 12.488 1.00 95.50 101 SER A C 1
ATOM 736 O O . SER A 1 101 ? -4.540 3.997 13.355 1.00 95.50 101 SER A O 1
ATOM 738 N N . SER A 1 102 ? -5.654 5.331 11.944 1.00 94.19 102 SER A N 1
ATOM 739 C CA . SER A 1 102 ? -4.942 6.557 12.319 1.00 94.19 102 SER A CA 1
ATOM 740 C C . SER A 1 102 ? -5.151 6.916 13.791 1.00 94.19 102 SER A C 1
ATOM 742 O O . SER A 1 102 ? -4.189 7.246 14.481 1.00 94.19 102 SER A O 1
ATOM 744 N N . ALA A 1 103 ? -6.378 6.793 14.305 1.00 95.50 103 ALA A N 1
ATOM 745 C CA . ALA A 1 103 ? -6.664 6.998 15.724 1.00 95.50 103 ALA A CA 1
ATOM 746 C C . ALA A 1 103 ? -5.922 5.989 16.620 1.00 95.50 103 ALA A C 1
ATOM 748 O O . ALA A 1 103 ? -5.341 6.383 17.631 1.00 95.50 103 ALA A O 1
ATOM 749 N N . ALA A 1 104 ? -5.870 4.712 16.226 1.00 95.44 104 ALA A N 1
ATOM 750 C CA . ALA A 1 104 ? -5.130 3.677 16.947 1.00 95.44 104 ALA A CA 1
ATOM 751 C C . ALA A 1 104 ? -3.616 3.940 16.969 1.00 95.44 104 ALA A C 1
ATOM 753 O O . ALA A 1 104 ? -2.983 3.753 18.006 1.00 95.44 104 ALA A O 1
ATOM 754 N N . LEU A 1 105 ? -3.040 4.428 15.866 1.00 94.50 105 LEU A N 1
ATOM 755 C CA . LEU A 1 105 ? -1.633 4.841 15.813 1.00 94.50 105 LEU A CA 1
ATOM 756 C C . LEU A 1 105 ? -1.359 6.011 16.776 1.00 94.50 105 LEU A C 1
ATOM 758 O O . LEU A 1 105 ? -0.430 5.940 17.579 1.00 94.50 105 LEU A O 1
ATOM 762 N N . ILE A 1 106 ? -2.203 7.050 16.766 1.00 95.12 106 ILE A N 1
ATOM 763 C CA . ILE A 1 106 ? -2.075 8.202 17.680 1.00 95.12 106 ILE A CA 1
ATOM 764 C C . ILE A 1 106 ? -2.177 7.765 19.147 1.00 95.12 106 ILE A C 1
ATOM 766 O O . ILE A 1 106 ? -1.402 8.229 19.983 1.00 95.12 106 ILE A O 1
ATOM 770 N N . GLU A 1 107 ? -3.118 6.878 19.479 1.00 94.94 107 GLU A N 1
ATOM 771 C CA . GLU A 1 107 ? -3.318 6.378 20.847 1.00 94.94 107 GLU A CA 1
ATOM 772 C C . GLU A 1 107 ? -2.082 5.633 21.377 1.00 94.94 107 GLU A C 1
ATOM 774 O O . GLU A 1 107 ? -1.751 5.740 22.558 1.00 94.94 107 GLU A O 1
ATOM 779 N N . ARG A 1 108 ? -1.339 4.963 20.489 1.00 91.19 108 ARG A N 1
ATOM 780 C CA . ARG A 1 108 ? -0.050 4.316 20.788 1.00 91.19 108 ARG A CA 1
ATOM 781 C C . ARG A 1 108 ? 1.133 5.290 20.847 1.00 91.19 108 ARG A C 1
ATOM 783 O O . ARG A 1 108 ? 2.256 4.866 21.107 1.00 91.19 108 ARG A O 1
ATOM 790 N N . GLY A 1 109 ? 0.899 6.583 20.625 1.00 93.31 109 GLY A N 1
ATOM 791 C CA . GLY A 1 109 ? 1.935 7.614 20.585 1.00 93.31 109 GLY A CA 1
ATOM 792 C C . GLY A 1 109 ? 2.683 7.697 19.253 1.00 93.31 109 GLY A C 1
ATOM 793 O O . GLY A 1 109 ? 3.708 8.373 19.178 1.00 93.31 109 GLY A O 1
ATOM 794 N N . GLU A 1 110 ? 2.194 7.038 18.203 1.00 92.75 110 GLU A N 1
ATOM 795 C CA . GLU A 1 110 ? 2.767 7.147 16.866 1.00 92.75 110 GLU A CA 1
ATOM 796 C C . GLU A 1 110 ? 2.268 8.400 16.138 1.00 92.75 110 GLU A C 1
ATOM 798 O O . GLU A 1 110 ? 1.197 8.950 16.412 1.00 92.75 110 GLU A O 1
ATOM 803 N N . ARG A 1 111 ? 3.045 8.849 15.148 1.00 89.94 111 ARG A N 1
ATOM 804 C CA . ARG A 1 111 ? 2.636 9.954 14.280 1.00 89.94 111 ARG A CA 1
ATOM 805 C C . ARG A 1 111 ? 1.443 9.522 13.413 1.00 89.94 111 ARG A C 1
ATOM 807 O O . ARG A 1 111 ? 1.520 8.443 12.816 1.00 89.94 111 ARG A O 1
ATOM 814 N N . PRO A 1 112 ? 0.391 10.346 13.274 1.00 83.25 112 PRO A N 1
ATOM 815 C CA . PRO A 1 112 ? -0.678 10.065 12.321 1.00 83.25 112 PRO A CA 1
ATOM 816 C C . PRO A 1 112 ? -0.137 9.948 10.894 1.00 83.25 112 PRO A C 1
ATOM 818 O O . PRO A 1 112 ? 0.812 10.645 10.533 1.00 83.25 112 PRO A O 1
ATOM 821 N N . LEU A 1 113 ? -0.753 9.078 10.094 1.00 89.88 113 LEU A N 1
ATOM 822 C CA . LEU A 1 113 ? -0.477 9.003 8.663 1.00 89.88 113 LEU A CA 1
ATOM 823 C C . LEU A 1 113 ? -1.140 10.189 7.966 1.00 89.88 113 LEU A C 1
ATOM 825 O O . LEU A 1 113 ? -2.351 10.383 8.074 1.00 89.88 113 LEU A O 1
ATOM 829 N N . ASP A 1 114 ? -0.345 10.969 7.243 1.00 89.88 114 ASP A N 1
ATOM 830 C CA . ASP A 1 114 ? -0.874 11.985 6.342 1.00 89.88 114 ASP A CA 1
ATOM 831 C C . ASP A 1 114 ? -1.307 11.310 5.042 1.00 89.88 114 ASP A C 1
ATOM 833 O O . ASP A 1 114 ? -0.473 10.810 4.291 1.00 89.88 114 ASP A O 1
ATOM 837 N N . ARG A 1 115 ? -2.619 11.278 4.793 1.00 87.06 115 ARG A N 1
ATOM 838 C CA . ARG A 1 115 ? -3.217 10.604 3.636 1.00 87.06 115 ARG A CA 1
ATOM 839 C C . ARG A 1 115 ? -2.638 11.083 2.305 1.00 87.06 115 ARG A C 1
ATOM 841 O O . ARG A 1 115 ? -2.515 10.272 1.390 1.00 87.06 115 ARG A O 1
ATOM 848 N N . ASP A 1 116 ? -2.317 12.369 2.219 1.00 86.25 116 ASP A N 1
ATOM 849 C CA . ASP A 1 116 ? -1.809 13.008 1.004 1.00 86.25 116 ASP A CA 1
ATOM 850 C C . ASP A 1 116 ? -0.276 13.163 1.036 1.00 86.25 116 ASP A C 1
ATOM 852 O O . ASP A 1 116 ? 0.324 13.691 0.100 1.00 86.25 116 ASP A O 1
ATOM 856 N N . GLY A 1 117 ? 0.366 12.696 2.111 1.00 88.62 117 GLY A N 1
ATOM 857 C CA . GLY A 1 117 ? 1.808 12.740 2.290 1.00 88.62 117 GLY A CA 1
ATOM 858 C C . GLY A 1 117 ? 2.537 11.600 1.576 1.00 88.62 117 GLY A C 1
ATOM 859 O O . GLY A 1 117 ? 2.011 10.505 1.366 1.00 88.62 117 GLY A O 1
ATOM 860 N N . GLU A 1 118 ? 3.812 11.835 1.273 1.00 93.56 118 GLU A N 1
ATOM 861 C CA . GLU A 1 118 ? 4.686 10.861 0.604 1.00 93.56 118 GLU A CA 1
ATOM 862 C C . GLU A 1 118 ? 4.855 9.554 1.395 1.00 93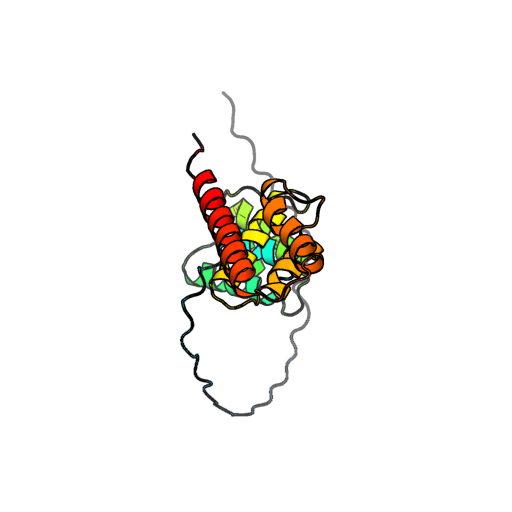.56 118 GLU A C 1
ATOM 864 O O . GLU A 1 118 ? 5.035 8.485 0.810 1.00 93.56 118 GLU A O 1
ATOM 869 N N . GLU A 1 119 ? 4.757 9.620 2.727 1.00 94.25 119 GLU A N 1
ATOM 870 C CA . GLU A 1 119 ? 4.951 8.472 3.616 1.00 94.25 119 GLU A CA 1
ATOM 871 C C . GLU A 1 119 ? 4.009 7.308 3.274 1.00 94.25 119 GLU A C 1
ATOM 873 O O . GLU A 1 119 ? 4.439 6.156 3.249 1.00 94.25 119 GLU A O 1
ATOM 878 N N . VAL A 1 120 ? 2.738 7.585 2.971 1.00 94.81 120 VAL A N 1
ATOM 879 C CA . VAL A 1 120 ? 1.751 6.533 2.685 1.00 94.81 120 VAL A CA 1
ATOM 880 C C . VAL A 1 120 ? 2.117 5.791 1.400 1.00 94.81 120 VAL A C 1
ATOM 882 O O . VAL A 1 120 ? 2.067 4.560 1.366 1.00 94.81 120 VAL A O 1
ATOM 885 N N . ALA A 1 121 ? 2.548 6.512 0.363 1.00 96.00 121 ALA A N 1
ATOM 886 C CA . ALA A 1 121 ? 3.001 5.903 -0.884 1.00 96.00 121 ALA A CA 1
ATOM 887 C C . ALA A 1 121 ? 4.231 5.010 -0.653 1.00 96.00 121 ALA A C 1
ATOM 889 O O . ALA A 1 121 ? 4.272 3.873 -1.125 1.00 96.00 121 ALA A O 1
ATOM 890 N N . LEU A 1 122 ? 5.202 5.484 0.134 1.00 97.06 122 LEU A N 1
ATOM 891 C CA . LEU A 1 122 ? 6.410 4.723 0.456 1.00 97.06 122 LEU A CA 1
ATOM 892 C C . LEU A 1 122 ? 6.107 3.474 1.290 1.00 97.06 122 LEU A C 1
ATOM 894 O O . LEU A 1 122 ? 6.616 2.396 0.986 1.00 97.06 122 LEU A O 1
ATOM 898 N N . LEU A 1 123 ? 5.244 3.576 2.304 1.00 96.31 123 LEU A N 1
ATOM 899 C CA . LEU A 1 123 ? 4.822 2.429 3.112 1.00 96.31 123 LEU A CA 1
ATOM 900 C C . LEU A 1 123 ? 4.089 1.384 2.262 1.00 96.31 123 LEU A C 1
ATOM 902 O O . LEU A 1 123 ? 4.391 0.196 2.369 1.00 96.31 123 LEU A O 1
ATOM 906 N N . ALA A 1 124 ? 3.180 1.804 1.376 1.00 96.56 124 ALA A N 1
ATOM 907 C CA . ALA A 1 124 ? 2.515 0.894 0.445 1.00 96.56 124 ALA A CA 1
ATOM 908 C C . ALA A 1 124 ? 3.519 0.232 -0.516 1.00 96.56 124 ALA A C 1
ATOM 910 O O . ALA A 1 124 ? 3.441 -0.976 -0.759 1.00 96.56 124 ALA A O 1
ATOM 911 N N . LEU A 1 125 ? 4.504 0.988 -1.011 1.00 97.69 125 LEU A N 1
ATOM 912 C CA . LEU A 1 125 ? 5.566 0.457 -1.861 1.00 97.69 125 LEU A CA 1
ATOM 913 C C . LEU A 1 125 ? 6.415 -0.594 -1.133 1.00 97.69 125 LEU A C 1
ATOM 915 O O . LEU A 1 125 ? 6.746 -1.612 -1.736 1.00 97.69 125 LEU A O 1
ATOM 919 N N . ARG A 1 126 ? 6.694 -0.438 0.172 1.00 97.25 126 ARG A N 1
ATOM 920 C CA . ARG A 1 126 ? 7.392 -1.482 0.954 1.00 97.25 126 ARG A CA 1
ATOM 921 C C . ARG A 1 126 ? 6.616 -2.793 0.934 1.00 97.25 126 ARG A C 1
ATOM 923 O O . ARG A 1 126 ? 7.199 -3.848 0.687 1.00 97.25 126 ARG A O 1
ATOM 930 N N . VAL A 1 127 ? 5.299 -2.735 1.126 1.00 96.50 127 VAL A N 1
ATOM 931 C CA . VAL A 1 127 ? 4.430 -3.920 1.060 1.00 96.50 127 VAL A CA 1
ATOM 932 C C . VAL A 1 127 ? 4.472 -4.567 -0.324 1.00 96.50 127 VAL A C 1
ATOM 934 O O . VAL A 1 127 ? 4.627 -5.786 -0.426 1.00 96.50 127 VAL A O 1
ATOM 937 N N . ALA A 1 128 ? 4.375 -3.769 -1.389 1.00 97.12 128 ALA A N 1
ATOM 938 C CA . ALA A 1 128 ? 4.451 -4.263 -2.761 1.00 97.12 128 ALA A CA 1
ATOM 939 C C . ALA A 1 128 ? 5.811 -4.917 -3.066 1.00 97.12 128 ALA A C 1
ATOM 941 O O . ALA A 1 128 ? 5.845 -6.025 -3.601 1.00 97.12 128 ALA A O 1
ATOM 942 N N . CYS A 1 129 ? 6.920 -4.291 -2.659 1.00 97.56 129 CYS A N 1
ATOM 943 C CA . CYS A 1 129 ? 8.268 -4.838 -2.815 1.00 97.56 129 CYS A CA 1
ATOM 944 C C . CYS A 1 129 ? 8.425 -6.176 -2.087 1.00 97.56 129 CYS A C 1
ATOM 946 O O . CYS A 1 129 ? 8.929 -7.129 -2.677 1.00 97.56 129 CYS A O 1
ATOM 948 N N . ARG A 1 130 ? 7.946 -6.298 -0.839 1.00 96.19 130 ARG A N 1
ATOM 949 C CA . ARG A 1 130 ? 7.998 -7.576 -0.108 1.00 96.19 130 ARG A CA 1
ATOM 950 C C . ARG A 1 130 ? 7.216 -8.679 -0.817 1.00 96.19 130 ARG A C 1
ATOM 952 O O . ARG A 1 130 ? 7.738 -9.777 -0.973 1.00 96.19 130 ARG A O 1
ATOM 959 N N . ARG A 1 131 ? 6.004 -8.386 -1.298 1.00 95.25 131 ARG A N 1
ATOM 960 C CA . ARG A 1 131 ? 5.187 -9.347 -2.063 1.00 95.25 131 ARG A CA 1
ATOM 961 C C . ARG A 1 131 ? 5.846 -9.758 -3.376 1.00 95.25 131 ARG A C 1
ATOM 963 O O . ARG A 1 131 ? 5.833 -10.932 -3.734 1.00 95.25 131 ARG A O 1
ATOM 970 N N . PHE A 1 132 ? 6.448 -8.808 -4.087 1.00 96.88 132 PHE A N 1
ATOM 971 C CA . PHE A 1 132 ? 7.202 -9.095 -5.304 1.00 96.88 132 PHE A CA 1
ATOM 972 C C . PHE A 1 132 ? 8.402 -10.009 -5.022 1.00 96.88 132 PHE A C 1
ATOM 974 O O . PHE A 1 132 ? 8.550 -11.039 -5.676 1.00 96.88 132 PHE A O 1
ATOM 981 N N . LEU A 1 133 ? 9.201 -9.702 -3.997 1.00 96.62 133 LEU A N 1
ATOM 982 C CA . LEU A 1 133 ? 10.356 -10.516 -3.603 1.00 96.62 133 LEU A CA 1
ATOM 983 C C . LEU A 1 133 ? 9.966 -11.898 -3.056 1.00 96.62 133 LEU A C 1
ATOM 985 O O . LEU A 1 133 ? 10.713 -12.857 -3.235 1.00 96.62 133 LEU A O 1
ATOM 989 N N . ALA A 1 134 ? 8.791 -12.020 -2.433 1.00 94.88 134 ALA A N 1
ATOM 990 C CA . ALA A 1 134 ? 8.218 -13.300 -2.019 1.00 94.88 134 ALA A CA 1
ATOM 991 C C . ALA A 1 134 ? 7.693 -14.142 -3.200 1.00 94.88 134 ALA A C 1
ATOM 993 O O . ALA A 1 134 ? 7.396 -15.324 -3.033 1.00 94.88 134 ALA A O 1
ATOM 994 N N . GLY A 1 135 ? 7.596 -13.559 -4.400 1.00 94.94 135 GLY A N 1
ATOM 995 C CA . GLY A 1 135 ? 7.070 -14.218 -5.594 1.00 94.94 135 GLY A CA 1
ATOM 996 C C . GLY A 1 135 ? 5.542 -14.213 -5.695 1.00 94.94 135 GLY A C 1
ATOM 997 O O . GLY A 1 135 ? 4.997 -14.851 -6.598 1.00 94.94 135 GLY A O 1
ATOM 998 N N . ASP A 1 136 ? 4.844 -13.477 -4.824 1.00 94.12 136 ASP A N 1
ATOM 999 C CA . ASP A 1 136 ? 3.386 -13.321 -4.893 1.00 94.12 136 ASP A CA 1
ATOM 1000 C C . ASP A 1 136 ? 2.974 -12.542 -6.145 1.00 94.12 136 ASP A C 1
ATOM 1002 O O . ASP A 1 136 ? 1.892 -12.747 -6.703 1.00 94.12 136 ASP A O 1
ATOM 1006 N N . TRP A 1 137 ? 3.841 -11.632 -6.592 1.00 94.69 137 TRP A N 1
ATOM 1007 C CA . TRP A 1 137 ? 3.636 -10.800 -7.768 1.00 94.69 137 TRP A CA 1
ATOM 1008 C C . TRP A 1 137 ? 4.640 -11.126 -8.866 1.00 94.69 137 TRP A C 1
ATOM 1010 O O . TRP A 1 137 ? 5.829 -11.313 -8.629 1.00 94.69 137 TRP A O 1
ATOM 1020 N N . LYS A 1 138 ? 4.149 -11.147 -10.107 1.00 94.00 138 LYS A N 1
ATOM 1021 C CA . LYS A 1 138 ? 4.999 -11.220 -11.298 1.00 94.00 138 LYS A CA 1
ATOM 1022 C C . LYS A 1 138 ? 5.544 -9.838 -11.636 1.00 94.00 138 LYS A C 1
ATOM 1024 O O . LYS A 1 138 ? 4.859 -8.847 -11.387 1.00 94.00 138 LYS A O 1
ATOM 1029 N N . LEU A 1 139 ? 6.691 -9.802 -12.316 1.00 94.88 139 LEU A N 1
ATOM 1030 C CA . LEU A 1 139 ? 7.374 -8.578 -12.742 1.00 94.88 139 LEU A CA 1
ATOM 1031 C C . LEU A 1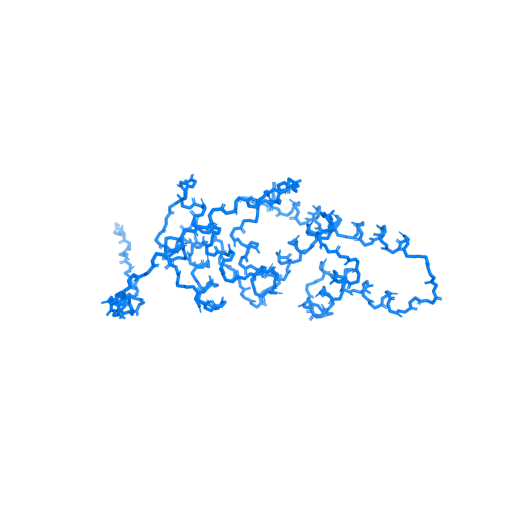 139 ? 6.428 -7.523 -13.325 1.00 94.88 139 LEU A C 1
ATOM 1033 O O . LEU A 1 139 ? 6.310 -6.442 -12.766 1.00 94.88 139 LEU A O 1
ATOM 1037 N N . ARG A 1 140 ? 5.700 -7.865 -14.397 1.00 93.81 140 ARG A N 1
ATOM 1038 C CA . ARG A 1 140 ? 4.794 -6.922 -15.072 1.00 93.81 140 ARG A CA 1
ATOM 1039 C C . ARG A 1 140 ? 3.684 -6.403 -14.157 1.00 93.81 140 ARG A C 1
ATOM 1041 O O . ARG A 1 140 ? 3.311 -5.247 -14.258 1.00 93.81 140 ARG A O 1
ATOM 1048 N N . SER A 1 141 ? 3.130 -7.255 -13.293 1.00 95.94 141 SER A N 1
ATOM 1049 C CA . SER A 1 141 ? 2.068 -6.841 -12.368 1.00 95.94 141 SER A CA 1
ATOM 1050 C C . SER A 1 141 ? 2.598 -5.887 -11.303 1.00 95.94 141 SER A C 1
ATOM 1052 O O . SER A 1 141 ? 1.909 -4.938 -10.949 1.00 95.94 141 SER A O 1
ATOM 1054 N N . PHE A 1 142 ? 3.815 -6.135 -10.818 1.00 97.38 142 PHE A N 1
ATOM 1055 C CA . PHE A 1 142 ? 4.491 -5.258 -9.876 1.00 97.38 142 PHE A CA 1
ATOM 1056 C C . PHE A 1 142 ? 4.840 -3.912 -10.513 1.00 97.38 142 PHE A C 1
ATOM 1058 O O . PHE A 1 142 ? 4.396 -2.891 -9.997 1.00 97.38 142 PHE A O 1
ATOM 1065 N N . SER A 1 143 ? 5.552 -3.902 -11.644 1.00 97.12 143 SER A N 1
ATOM 1066 C CA . SER A 1 143 ? 5.964 -2.655 -12.300 1.00 97.12 143 SER A CA 1
ATOM 1067 C C . SER A 1 143 ? 4.766 -1.788 -12.679 1.00 97.12 143 SER A C 1
ATOM 1069 O O . SER A 1 143 ? 4.742 -0.612 -12.327 1.00 97.12 143 SER A O 1
ATOM 1071 N N . SER A 1 144 ? 3.717 -2.383 -13.257 1.00 96.88 144 SER A N 1
ATOM 1072 C CA . SER A 1 144 ? 2.529 -1.619 -13.662 1.00 96.88 144 SER A CA 1
ATOM 1073 C C . SER A 1 144 ? 1.740 -1.103 -12.480 1.00 96.88 144 SER A C 1
ATOM 1075 O O . SER A 1 144 ? 1.224 0.005 -12.529 1.00 96.88 144 SER A O 1
ATOM 1077 N N . TRP A 1 145 ? 1.697 -1.843 -11.371 1.00 98.06 145 TRP A N 1
ATOM 1078 C CA . TRP A 1 145 ? 1.110 -1.303 -10.153 1.00 98.06 145 TRP A CA 1
ATOM 1079 C C . TRP A 1 145 ? 1.909 -0.108 -9.618 1.00 98.06 145 TRP A C 1
ATOM 1081 O O . TRP A 1 145 ? 1.296 0.886 -9.236 1.00 98.06 145 TRP A O 1
ATOM 1091 N N . VAL A 1 146 ? 3.248 -0.174 -9.603 1.00 97.81 146 VAL A N 1
ATOM 1092 C CA . VAL A 1 146 ? 4.086 0.941 -9.127 1.00 97.81 146 VAL A CA 1
ATOM 1093 C C . VAL A 1 146 ? 3.877 2.169 -10.013 1.00 97.81 146 VAL A C 1
ATOM 1095 O O . VAL A 1 146 ? 3.601 3.253 -9.499 1.00 97.81 146 VAL A O 1
ATOM 1098 N N . HIS A 1 147 ? 3.922 1.991 -11.330 1.00 97.44 147 HIS A N 1
ATOM 1099 C CA . HIS A 1 147 ? 3.705 3.066 -12.288 1.00 97.44 147 HIS A CA 1
ATOM 1100 C C . HIS A 1 147 ? 2.297 3.674 -12.188 1.00 97.44 147 HIS A C 1
ATOM 1102 O O . HIS A 1 147 ? 2.155 4.887 -12.075 1.00 97.44 147 HIS A O 1
ATOM 1108 N N . ASP A 1 148 ? 1.247 2.852 -12.143 1.00 96.94 148 ASP A N 1
ATOM 1109 C CA . ASP A 1 148 ? -0.134 3.348 -12.144 1.00 96.94 148 ASP A CA 1
ATOM 1110 C C . ASP A 1 148 ? -0.559 3.964 -10.807 1.00 96.94 148 ASP A C 1
ATOM 1112 O O . ASP A 1 148 ? -1.441 4.827 -10.769 1.00 96.94 148 ASP A O 1
ATOM 1116 N N . ARG A 1 149 ? -0.015 3.470 -9.687 1.00 96.50 149 ARG A N 1
ATOM 1117 C CA . ARG A 1 149 ? -0.469 3.859 -8.344 1.00 96.50 149 ARG A CA 1
ATOM 1118 C C . ARG A 1 149 ? 0.436 4.861 -7.655 1.00 96.50 149 ARG A C 1
ATOM 1120 O O . ARG A 1 149 ? -0.092 5.712 -6.948 1.00 96.50 149 ARG A O 1
ATOM 1127 N N . ILE A 1 150 ? 1.752 4.757 -7.829 1.00 96.12 150 ILE A N 1
ATOM 1128 C CA . ILE A 1 150 ? 2.709 5.720 -7.271 1.00 96.12 150 ILE A CA 1
ATOM 1129 C C . ILE A 1 150 ? 2.954 6.834 -8.289 1.00 96.12 150 ILE A C 1
ATOM 1131 O O . ILE A 1 150 ? 2.779 8.008 -7.972 1.00 96.12 150 ILE A O 1
ATOM 1135 N N . GLY A 1 151 ? 3.278 6.445 -9.523 1.00 95.69 151 GLY A N 1
ATOM 1136 C CA . GLY A 1 151 ? 3.425 7.349 -10.658 1.00 95.69 151 GLY A CA 1
ATOM 1137 C C . GLY A 1 151 ? 4.608 8.315 -10.585 1.00 95.69 151 GLY A C 1
ATOM 1138 O O . GLY A 1 151 ? 5.281 8.481 -9.566 1.00 95.69 151 GLY A O 1
ATOM 1139 N N . HIS A 1 152 ? 4.825 8.991 -11.713 1.00 95.12 152 HIS A N 1
ATOM 1140 C CA . HIS A 1 152 ? 5.935 9.927 -11.956 1.00 95.12 152 HIS A CA 1
ATOM 1141 C C . HIS A 1 152 ? 5.886 11.215 -11.125 1.00 95.12 152 HIS A C 1
ATOM 1143 O O . HIS A 1 152 ? 6.834 11.992 -11.100 1.00 95.12 152 HIS A O 1
ATOM 1149 N N . THR A 1 153 ? 4.762 11.480 -10.462 1.00 94.31 153 THR A N 1
ATOM 1150 C CA . THR A 1 153 ? 4.613 12.602 -9.521 1.00 94.31 153 THR A CA 1
ATOM 1151 C C . THR A 1 153 ? 4.728 12.156 -8.065 1.00 94.31 153 THR A C 1
ATOM 1153 O O . THR A 1 153 ? 4.461 12.953 -7.168 1.00 94.31 153 THR A O 1
ATOM 1156 N N . GLY A 1 154 ? 5.013 10.872 -7.831 1.00 93.25 154 GLY A N 1
ATOM 1157 C CA . GLY A 1 154 ? 5.187 10.299 -6.505 1.00 93.25 154 GLY A CA 1
ATOM 1158 C C . GLY A 1 154 ? 6.538 10.656 -5.870 1.00 93.25 154 GLY A C 1
ATOM 1159 O O . GLY A 1 154 ? 7.304 11.442 -6.422 1.00 93.25 154 GLY A O 1
ATOM 1160 N N . PRO A 1 155 ? 6.858 10.052 -4.715 1.00 96.00 155 PRO A N 1
ATOM 1161 C CA . PRO A 1 155 ? 8.088 10.345 -3.981 1.00 96.00 155 PRO A CA 1
ATOM 1162 C C . PRO A 1 155 ? 9.353 10.019 -4.785 1.00 96.00 155 PRO A C 1
ATOM 1164 O O . PRO A 1 155 ? 9.394 8.999 -5.480 1.00 96.00 155 PRO A O 1
ATOM 1167 N N . ASP A 1 156 ? 10.414 10.812 -4.606 1.00 96.38 156 ASP A N 1
ATOM 1168 C CA . ASP A 1 156 ? 11.707 10.636 -5.294 1.00 96.38 156 ASP A CA 1
ATOM 1169 C C . ASP A 1 156 ? 12.293 9.228 -5.088 1.00 96.38 156 ASP A C 1
ATOM 1171 O O . ASP A 1 156 ? 12.782 8.596 -6.024 1.00 96.38 156 ASP A O 1
ATOM 1175 N N . ALA A 1 157 ? 12.175 8.688 -3.871 1.00 96.00 157 ALA A N 1
ATOM 1176 C CA . ALA A 1 157 ? 12.682 7.358 -3.531 1.00 96.00 157 ALA A CA 1
ATOM 1177 C C . ALA A 1 157 ? 11.973 6.211 -4.283 1.00 96.00 157 ALA A C 1
ATOM 1179 O O . ALA A 1 157 ? 12.507 5.106 -4.363 1.00 96.00 157 ALA A O 1
ATOM 1180 N N . ALA A 1 158 ? 10.778 6.447 -4.833 1.00 96.88 158 ALA A N 1
ATOM 1181 C CA . ALA A 1 158 ? 10.040 5.457 -5.614 1.00 96.88 158 ALA A CA 1
ATOM 1182 C C . ALA A 1 158 ? 10.355 5.517 -7.118 1.00 96.88 158 ALA A C 1
ATOM 1184 O O . ALA A 1 158 ? 10.105 4.538 -7.824 1.00 96.88 158 ALA A O 1
ATOM 1185 N N . GLN A 1 159 ? 10.910 6.630 -7.610 1.00 97.19 159 GLN A N 1
ATOM 1186 C CA . GLN A 1 159 ? 11.058 6.885 -9.048 1.00 97.19 159 GLN A CA 1
ATOM 1187 C C . GLN A 1 159 ? 11.868 5.816 -9.798 1.00 97.19 159 GLN A C 1
ATOM 1189 O O . GLN A 1 159 ? 11.403 5.382 -10.848 1.00 97.19 159 GLN A O 1
ATOM 1194 N N . PRO A 1 160 ? 12.966 5.246 -9.253 1.00 97.44 160 PRO A N 1
ATOM 1195 C CA . PRO A 1 160 ? 13.675 4.158 -9.933 1.00 97.44 160 PRO A CA 1
ATOM 1196 C C . PRO A 1 160 ? 12.808 2.926 -10.243 1.00 97.44 160 PRO A C 1
ATOM 1198 O O . PRO A 1 160 ? 13.095 2.191 -11.186 1.00 97.44 160 PRO A O 1
ATOM 1201 N N . LEU A 1 161 ? 11.770 2.668 -9.438 1.00 97.56 161 LEU A N 1
ATOM 1202 C CA . LEU A 1 161 ? 10.811 1.581 -9.653 1.00 97.56 161 LEU A CA 1
ATOM 1203 C C . LEU A 1 161 ? 9.643 2.001 -10.558 1.00 97.56 161 LEU A C 1
ATOM 1205 O O . LEU A 1 161 ? 9.107 1.150 -11.265 1.00 97.56 161 LEU A O 1
ATOM 1209 N N . VAL A 1 162 ? 9.257 3.281 -10.544 1.00 97.44 162 VAL A N 1
ATOM 1210 C CA . VAL A 1 162 ? 8.244 3.854 -11.449 1.00 97.44 162 VAL A CA 1
ATOM 1211 C C . VAL A 1 162 ? 8.757 3.845 -12.890 1.00 97.44 162 VAL A C 1
ATOM 1213 O O . VAL A 1 162 ? 8.107 3.270 -13.761 1.00 97.44 162 VAL A O 1
ATOM 1216 N N . ASP A 1 163 ? 9.958 4.383 -13.118 1.00 96.75 163 ASP A N 1
ATOM 1217 C CA . ASP A 1 163 ? 10.610 4.456 -14.435 1.00 96.75 163 ASP A CA 1
ATOM 1218 C C . ASP A 1 163 ? 10.807 3.071 -15.069 1.00 96.75 163 ASP A C 1
ATOM 1220 O O . ASP A 1 163 ? 10.840 2.912 -16.291 1.00 96.75 163 ASP A O 1
ATOM 1224 N N . PHE A 1 164 ? 10.924 2.034 -14.236 1.00 95.75 164 PHE A N 1
ATOM 1225 C CA . PHE A 1 164 ? 11.156 0.671 -14.693 1.00 95.75 164 PHE A CA 1
ATOM 1226 C C . PHE A 1 164 ? 10.007 0.125 -15.559 1.00 95.75 164 PHE A C 1
ATOM 1228 O O . PHE A 1 164 ? 10.235 -0.729 -16.417 1.00 95.75 164 PHE A O 1
ATOM 1235 N N . ASP A 1 165 ? 8.776 0.603 -15.357 1.00 94.69 165 ASP A N 1
ATOM 1236 C CA . ASP A 1 165 ? 7.628 0.216 -16.181 1.00 94.69 165 ASP A CA 1
ATOM 1237 C C . ASP A 1 165 ? 7.783 0.684 -17.635 1.00 94.69 165 ASP A C 1
ATOM 1239 O O . ASP A 1 165 ? 7.646 -0.131 -18.553 1.00 94.69 165 ASP A O 1
ATOM 1243 N N . ASP A 1 166 ? 8.178 1.947 -17.820 1.00 93.88 166 ASP A N 1
ATOM 1244 C CA . ASP A 1 166 ? 8.431 2.561 -19.126 1.00 93.88 166 ASP A CA 1
ATOM 1245 C C . ASP A 1 166 ? 9.600 1.878 -19.849 1.00 93.88 166 ASP A C 1
ATOM 1247 O O . ASP A 1 166 ? 9.550 1.617 -21.054 1.00 93.88 166 ASP A O 1
ATOM 1251 N N . GLU A 1 167 ? 10.659 1.520 -19.117 1.00 92.69 167 GLU A N 1
ATOM 1252 C CA . GLU A 1 167 ? 11.778 0.762 -19.680 1.00 92.69 167 GLU A CA 1
ATOM 1253 C C . GLU A 1 167 ? 11.363 -0.638 -20.157 1.00 92.69 167 GLU A C 1
ATOM 1255 O O . GLU A 1 167 ? 11.848 -1.119 -21.190 1.00 92.69 167 GLU A O 1
ATOM 1260 N N . LEU A 1 168 ? 10.467 -1.301 -19.417 1.00 91.00 168 LEU A N 1
ATOM 1261 C CA . LEU A 1 168 ? 9.906 -2.590 -19.816 1.00 91.00 168 LEU A CA 1
ATOM 1262 C C . LEU A 1 168 ? 9.052 -2.485 -21.081 1.00 91.00 168 LEU A C 1
ATOM 1264 O O . LEU A 1 168 ? 9.011 -3.447 -21.850 1.00 91.00 168 LEU A O 1
ATOM 1268 N N . ASP A 1 169 ? 8.391 -1.352 -21.299 1.00 89.69 169 ASP A N 1
ATOM 1269 C CA . ASP A 1 169 ? 7.582 -1.094 -22.492 1.00 89.69 169 ASP A CA 1
ATOM 1270 C C . ASP A 1 169 ? 8.440 -0.691 -23.700 1.00 89.69 169 ASP A C 1
ATOM 1272 O O . ASP A 1 169 ? 8.140 -1.065 -24.836 1.00 89.69 169 ASP A O 1
ATOM 1276 N N . ALA A 1 170 ? 9.555 0.007 -23.469 1.00 88.19 170 ALA A N 1
ATOM 1277 C CA . ALA A 1 170 ? 10.483 0.439 -24.513 1.00 88.19 170 ALA A CA 1
ATOM 1278 C C . ALA A 1 170 ? 11.401 -0.682 -25.045 1.00 88.19 170 ALA A C 1
ATOM 1280 O O . ALA A 1 170 ? 12.086 -0.502 -26.062 1.00 88.19 170 ALA A O 1
ATOM 1281 N N . ARG A 1 171 ? 11.464 -1.839 -24.373 1.00 81.44 171 ARG A N 1
ATOM 1282 C CA . ARG A 1 171 ? 12.407 -2.907 -24.734 1.00 81.44 171 ARG A CA 1
ATOM 1283 C C . ARG A 1 171 ? 12.037 -3.588 -26.055 1.00 81.44 171 ARG A C 1
ATOM 1285 O O . ARG A 1 171 ? 10.936 -4.091 -26.253 1.00 81.44 171 ARG A O 1
ATOM 1292 N N . ASN A 1 172 ? 13.022 -3.683 -26.948 1.00 66.56 172 ASN A N 1
ATOM 1293 C CA . ASN A 1 172 ? 12.896 -4.354 -28.249 1.00 66.56 172 ASN A CA 1
ATOM 1294 C C . ASN A 1 172 ? 13.387 -5.817 -28.241 1.00 66.56 172 ASN A C 1
ATOM 1296 O O . ASN A 1 172 ? 13.375 -6.480 -29.281 1.00 66.56 172 ASN A O 1
ATOM 1300 N N . THR A 1 173 ? 13.862 -6.331 -27.102 1.00 60.28 173 THR A N 1
ATOM 1301 C CA . THR A 1 173 ? 14.500 -7.654 -26.980 1.00 60.28 173 THR A CA 1
ATOM 1302 C C . THR A 1 173 ? 13.786 -8.553 -25.963 1.00 60.28 173 THR A C 1
ATOM 1304 O O . THR A 1 173 ? 13.010 -8.093 -25.131 1.00 60.28 173 THR A O 1
ATOM 1307 N N . ARG A 1 174 ? 14.021 -9.870 -26.069 1.00 60.00 174 ARG A N 1
ATOM 1308 C CA . ARG A 1 174 ? 13.332 -10.946 -25.322 1.00 60.00 174 ARG A CA 1
ATOM 1309 C C . ARG A 1 174 ? 14.054 -11.428 -24.051 1.00 60.00 174 ARG A C 1
ATOM 1311 O O . ARG A 1 174 ? 13.677 -12.478 -23.536 1.00 60.00 174 ARG A O 1
ATOM 1318 N N . ASP A 1 175 ? 15.108 -10.761 -23.575 1.00 69.50 175 ASP A N 1
ATOM 1319 C CA . ASP A 1 175 ? 15.843 -11.271 -22.403 1.00 69.50 175 ASP A CA 1
ATOM 1320 C C . ASP A 1 175 ? 15.146 -10.902 -21.086 1.00 69.50 175 ASP A C 1
ATOM 1322 O O . ASP A 1 175 ? 15.531 -9.979 -20.376 1.00 69.50 175 ASP A O 1
ATOM 1326 N N . ASP A 1 176 ? 14.073 -11.626 -20.772 1.00 77.19 176 ASP A N 1
ATOM 1327 C CA . ASP A 1 176 ? 13.252 -11.396 -19.580 1.00 77.19 176 ASP A CA 1
ATOM 1328 C C . ASP A 1 176 ? 14.027 -11.589 -18.260 1.00 77.19 176 ASP A C 1
ATOM 1330 O O . ASP A 1 176 ? 13.679 -10.978 -17.252 1.00 77.19 176 ASP A O 1
ATOM 1334 N N . ARG A 1 177 ? 15.121 -12.368 -18.259 1.00 83.62 177 ARG A N 1
ATOM 1335 C CA . ARG A 1 177 ? 15.876 -12.683 -17.032 1.00 83.62 177 ARG A CA 1
ATOM 1336 C C . ARG A 1 177 ? 16.682 -11.507 -16.497 1.00 83.62 177 ARG A C 1
ATOM 1338 O O . ARG A 1 177 ? 16.846 -11.382 -15.281 1.00 83.62 177 ARG A O 1
ATOM 1345 N N . GLU A 1 178 ? 17.215 -10.672 -17.385 1.00 88.50 178 GLU A N 1
ATOM 1346 C CA . GLU A 1 178 ? 17.958 -9.476 -16.986 1.00 88.50 178 GLU A CA 1
ATOM 1347 C C . GLU A 1 178 ? 17.033 -8.485 -16.266 1.00 88.50 178 GLU A C 1
ATOM 1349 O O . GLU A 1 178 ? 17.362 -7.996 -15.184 1.00 88.50 178 GLU A O 1
ATOM 1354 N N . TYR A 1 179 ? 15.833 -8.272 -16.813 1.00 90.81 179 TYR A N 1
ATOM 1355 C CA . TYR A 1 179 ? 14.821 -7.402 -16.218 1.00 90.81 179 TYR A CA 1
ATOM 1356 C C . TYR A 1 179 ? 14.294 -7.938 -14.886 1.00 90.81 179 TYR A C 1
ATOM 1358 O O . TYR A 1 179 ? 14.185 -7.165 -13.936 1.00 90.81 179 TYR A O 1
ATOM 1366 N N . ASP A 1 180 ? 14.038 -9.247 -14.778 1.00 91.31 180 ASP A N 1
ATOM 1367 C CA . ASP A 1 180 ? 13.667 -9.868 -13.500 1.00 91.31 180 ASP A CA 1
ATOM 1368 C C . ASP A 1 180 ? 14.744 -9.608 -12.433 1.00 91.31 180 ASP A C 1
ATOM 1370 O O . ASP A 1 180 ? 14.445 -9.161 -11.326 1.00 91.31 180 ASP A O 1
ATOM 1374 N N . THR A 1 181 ? 16.018 -9.822 -12.782 1.00 94.06 181 THR A N 1
ATOM 1375 C CA . THR A 1 181 ? 17.149 -9.623 -11.860 1.00 94.06 181 THR A CA 1
ATOM 1376 C C . THR A 1 181 ? 17.269 -8.162 -11.429 1.00 94.06 181 THR A C 1
ATOM 1378 O O . THR A 1 181 ? 17.462 -7.875 -10.245 1.00 94.06 181 THR A O 1
ATOM 1381 N N . ARG A 1 182 ? 17.130 -7.223 -12.372 1.00 95.12 182 ARG A N 1
ATOM 1382 C CA . ARG A 1 182 ? 17.209 -5.790 -12.076 1.00 95.12 182 ARG A CA 1
ATOM 1383 C C . ARG A 1 182 ? 16.050 -5.324 -11.199 1.00 95.12 182 ARG A C 1
ATOM 1385 O O . ARG A 1 182 ? 16.292 -4.603 -10.235 1.00 95.12 182 ARG A O 1
ATOM 1392 N N . ALA A 1 183 ? 14.825 -5.764 -11.476 1.00 95.62 183 ALA A N 1
ATOM 1393 C CA . ALA A 1 183 ? 13.665 -5.419 -10.660 1.00 95.62 183 ALA A CA 1
ATOM 1394 C C . ALA A 1 183 ? 13.790 -5.949 -9.228 1.00 95.62 183 ALA A C 1
ATOM 1396 O O . ALA A 1 183 ? 13.497 -5.225 -8.278 1.00 95.62 183 ALA A O 1
ATOM 1397 N N . VAL A 1 184 ? 14.283 -7.182 -9.058 1.00 97.44 184 VAL A N 1
ATOM 1398 C CA . VAL A 1 184 ? 14.596 -7.745 -7.733 1.00 97.44 184 VAL A CA 1
ATOM 1399 C C . VAL A 1 184 ? 15.630 -6.879 -7.012 1.00 97.44 184 VAL A C 1
ATOM 1401 O O . VAL A 1 184 ? 15.448 -6.566 -5.838 1.00 97.44 184 VAL A O 1
ATOM 1404 N N . GLY A 1 185 ? 16.680 -6.444 -7.715 1.00 97.62 185 GLY A N 1
ATOM 1405 C CA . GLY A 1 185 ? 17.694 -5.543 -7.168 1.00 97.62 185 GLY A CA 1
ATOM 1406 C C . GLY A 1 185 ? 17.123 -4.200 -6.705 1.00 97.62 185 GLY A C 1
ATOM 1407 O O . GLY A 1 185 ? 17.414 -3.774 -5.591 1.00 97.62 185 GLY A O 1
ATOM 1408 N N . LEU A 1 186 ? 16.274 -3.566 -7.518 1.00 97.69 186 LEU A N 1
ATOM 1409 C CA . LEU A 1 186 ? 15.625 -2.295 -7.178 1.00 97.69 186 LEU A CA 1
ATOM 1410 C C . LEU A 1 186 ? 14.686 -2.433 -5.973 1.00 97.69 186 LEU A C 1
ATOM 1412 O O . LEU A 1 186 ? 14.754 -1.632 -5.043 1.00 97.69 186 LEU A O 1
ATOM 1416 N N . ALA A 1 187 ? 13.850 -3.474 -5.949 1.00 97.56 187 ALA A N 1
ATOM 1417 C CA . ALA A 1 187 ? 12.936 -3.724 -4.837 1.00 97.56 187 ALA A CA 1
ATOM 1418 C C . ALA A 1 187 ? 13.690 -4.011 -3.527 1.00 97.56 187 ALA A C 1
ATOM 1420 O O . ALA A 1 187 ? 13.313 -3.507 -2.469 1.00 97.56 187 ALA A O 1
ATOM 1421 N N . ALA A 1 188 ? 14.776 -4.789 -3.591 1.00 97.31 188 ALA A N 1
ATOM 1422 C CA . ALA A 1 188 ? 15.617 -5.072 -2.432 1.00 97.31 188 ALA A CA 1
ATOM 1423 C C . ALA A 1 188 ? 16.359 -3.822 -1.933 1.00 97.31 188 ALA A C 1
ATOM 1425 O O . ALA A 1 188 ? 16.411 -3.592 -0.725 1.00 97.31 188 ALA A O 1
ATOM 1426 N N . ALA A 1 189 ? 16.891 -3.000 -2.844 1.00 96.81 189 ALA A N 1
ATOM 1427 C CA . ALA A 1 189 ? 17.550 -1.740 -2.503 1.00 96.81 189 ALA A CA 1
ATOM 1428 C C . ALA A 1 189 ? 16.586 -0.780 -1.794 1.00 96.81 189 ALA A C 1
ATOM 1430 O O . ALA A 1 189 ? 16.900 -0.290 -0.712 1.00 96.81 189 ALA A O 1
ATOM 1431 N N . PHE A 1 190 ? 15.373 -0.614 -2.332 1.00 96.69 190 PHE A N 1
ATOM 1432 C CA . PHE A 1 190 ? 14.333 0.207 -1.716 1.00 96.69 190 PHE A CA 1
ATOM 1433 C C . PHE A 1 190 ? 14.013 -0.232 -0.276 1.00 96.69 190 PHE A C 1
ATOM 1435 O O . PHE A 1 190 ? 13.927 0.594 0.633 1.00 96.69 190 PHE A O 1
ATOM 1442 N N . LEU A 1 191 ? 13.871 -1.542 -0.035 1.00 94.94 191 LEU A N 1
ATOM 1443 C CA . LEU A 1 191 ? 13.608 -2.058 1.312 1.00 94.94 191 LEU A CA 1
ATOM 1444 C C . LEU A 1 191 ? 14.787 -1.851 2.272 1.00 94.94 191 LEU A C 1
ATOM 1446 O O . LEU A 1 191 ? 14.554 -1.575 3.451 1.00 94.94 191 LEU A O 1
ATOM 1450 N N . ALA A 1 192 ? 16.026 -1.974 1.785 1.00 92.62 192 ALA A N 1
ATOM 1451 C CA . ALA A 1 192 ? 17.229 -1.764 2.587 1.00 92.62 192 ALA A CA 1
ATOM 1452 C C . ALA A 1 192 ? 17.379 -0.296 3.019 1.00 92.62 192 ALA A C 1
ATOM 1454 O O . ALA A 1 192 ? 17.643 -0.025 4.189 1.00 92.62 192 ALA A O 1
ATOM 1455 N N . GLU A 1 193 ? 17.144 0.647 2.107 1.00 87.25 193 GLU A N 1
ATOM 1456 C CA . GLU A 1 193 ? 17.188 2.084 2.399 1.00 87.25 193 GLU A CA 1
ATOM 1457 C C . GLU A 1 193 ? 16.067 2.498 3.359 1.00 87.25 193 GLU A C 1
ATOM 1459 O O . GLU A 1 193 ? 16.319 3.173 4.357 1.00 87.25 193 GLU A O 1
ATOM 1464 N N . ALA A 1 194 ? 14.848 1.994 3.146 1.00 73.19 194 ALA A N 1
ATOM 1465 C CA . ALA A 1 194 ? 13.713 2.258 4.029 1.00 73.19 194 ALA A CA 1
ATOM 1466 C C . ALA A 1 194 ? 13.872 1.647 5.437 1.00 73.19 194 ALA A C 1
ATOM 1468 O O . ALA A 1 194 ? 13.192 2.061 6.375 1.00 73.19 194 ALA A O 1
ATOM 1469 N N . GLY A 1 195 ? 14.725 0.630 5.598 1.00 56.91 195 GLY A N 1
ATOM 1470 C CA . GLY A 1 195 ? 15.086 0.064 6.901 1.00 56.91 195 GLY A CA 1
ATOM 1471 C C . GLY A 1 195 ? 16.112 0.900 7.673 1.00 56.91 195 GLY A C 1
ATOM 1472 O O . GLY A 1 195 ? 16.121 0.853 8.898 1.00 56.91 195 GLY A O 1
ATOM 1473 N N . GLY A 1 196 ? 16.941 1.687 6.978 1.00 43.38 196 GLY A N 1
ATOM 1474 C CA . GLY A 1 196 ? 18.004 2.498 7.583 1.00 43.38 196 GLY A CA 1
ATOM 1475 C C . GLY A 1 196 ? 17.541 3.831 8.180 1.00 43.38 196 GLY A C 1
ATOM 1476 O O . GLY A 1 196 ? 18.254 4.407 8.994 1.00 43.38 196 GLY A O 1
ATOM 1477 N N . SER A 1 197 ? 16.351 4.324 7.822 1.00 43.75 197 SER A N 1
ATOM 1478 C CA . SER A 1 197 ? 15.834 5.618 8.303 1.00 43.75 197 SER A CA 1
ATOM 1479 C C . SER A 1 197 ? 15.131 5.567 9.669 1.00 43.75 197 SER A C 1
ATOM 1481 O O . SER A 1 197 ? 14.734 6.611 10.176 1.00 43.75 197 SER A O 1
ATOM 1483 N N . ALA A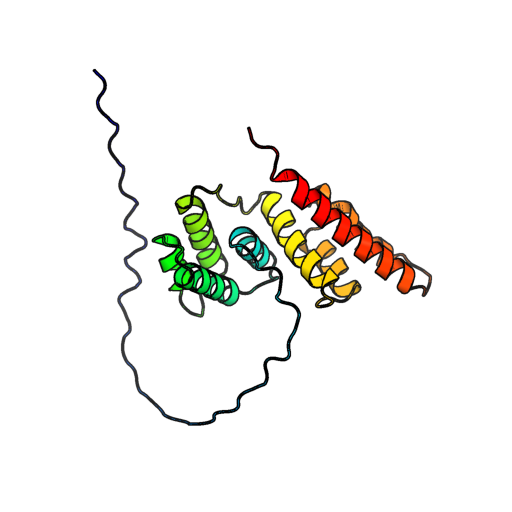 1 198 ? 14.948 4.383 10.265 1.00 42.16 198 ALA A N 1
ATOM 1484 C CA .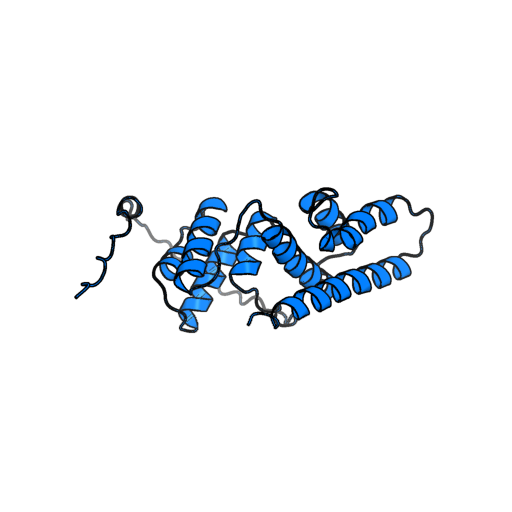 ALA A 1 198 ? 14.261 4.227 11.553 1.00 42.16 198 ALA A CA 1
ATOM 1485 C C . ALA A 1 198 ? 15.183 4.369 12.785 1.00 42.16 198 ALA A C 1
ATOM 1487 O O . ALA A 1 198 ? 14.672 4.537 13.888 1.00 42.16 198 ALA A O 1
ATOM 1488 N N . ASP A 1 199 ? 16.508 4.331 12.602 1.00 34.97 199 ASP A N 1
ATOM 1489 C CA . ASP A 1 199 ? 17.501 4.315 13.695 1.00 34.97 199 ASP A CA 1
ATOM 1490 C C . ASP A 1 199 ? 18.150 5.684 13.983 1.00 34.97 199 ASP A C 1
ATOM 1492 O O . ASP A 1 199 ? 19.048 5.777 14.817 1.00 34.97 199 ASP A O 1
ATOM 1496 N N . ASP A 1 200 ? 17.694 6.759 13.330 1.00 30.36 200 ASP A N 1
ATOM 1497 C CA . ASP A 1 200 ? 18.245 8.110 13.508 1.00 30.36 200 ASP A CA 1
ATOM 1498 C C . ASP A 1 200 ? 17.145 9.098 13.936 1.00 30.36 200 ASP A C 1
ATOM 1500 O O . ASP A 1 200 ? 16.689 9.965 13.187 1.00 30.36 200 ASP A O 1
ATOM 1504 N N . ALA A 1 201 ? 16.671 8.930 15.172 1.00 27.06 201 ALA A N 1
ATOM 1505 C CA . ALA A 1 201 ? 15.933 9.958 15.897 1.00 27.06 201 ALA A CA 1
ATOM 1506 C C . ALA A 1 201 ? 16.609 10.170 17.269 1.00 27.06 201 ALA A C 1
ATOM 1508 O O . ALA A 1 201 ? 16.724 9.202 18.023 1.00 27.06 201 ALA A O 1
ATOM 1509 N N . PRO A 1 202 ? 17.093 11.390 17.583 1.00 35.00 202 PRO A N 1
ATOM 1510 C CA . PRO A 1 202 ? 17.730 11.704 18.864 1.00 35.00 202 PRO A CA 1
ATOM 1511 C C . PRO A 1 202 ? 16.755 11.718 20.050 1.00 35.00 202 PRO A C 1
ATOM 1513 O O . PRO A 1 202 ? 15.558 12.033 19.847 1.00 35.00 202 PRO A O 1
#

Organism: Microbacterium testaceum (NCBI:txid2033)

Sequence (202 aa):
MSGPPCRQPVPTDLLRRADAAAVMPQSRGDGRRRRRIDGGVEPDVLNMREATAALLFGLVTPRDVIALAADHLATGDDGASLAALAALYADATSADVFDLSSAALIERGERPLDRDGEEVALLALRVACRRFLAGDWKLRSFSSWVHDRIGHTGPDAAQPLVDFDDELDARNTRDDREYDTRAVGLAAAFLAEAGGSADDAP

pLDDT: mean 78.76, std 25.07, range [27.06, 98.06]

Foldseek 3Di:
DDDDDDDDDDDPVVPPPPDDDDDDDDDDDDDDDPDDPDDQDDQPLDDLLLQLLLCLLVVDDLVVSLVSLVVCVVVPDDDPLSVVSVVDDPPDDSVNNLVSSQVSCVRVVHDGDDSPDLSSLLSSLLSLLSCVLSVVDDLQRSLVSLCVRQHPPGDPLSVVSNVLNVVVVPDPDDPVVVSSVVNNVSSVVSNVVVVVVPPDDD

Secondary structure (DSSP, 8-state):
-PPPPPPPPPPGGGSTTS-----------------------------HHHHHHHHHTTSS-HHHHHHHHHHHHHHT---HHHHHHHT--TT--HHHHHHHHHHHHHHTTPPPP-TTSHHHHHHHHHHHHHHHHTTSS-HHHHHHHHHHHT-TTS-GGGHHHHHHHHHHHH--S--HHHHHHHHHHHHHHHHHHHHHTTS---

Radius of gyration: 21.33 Å; chains: 1; bounding box: 52×58×70 Å